Protein AF-A0A392MCH7-F1 (afdb_monomer)

Nearest PDB structures (foldseek):
  7sqc-assembly1_1H  TM=2.600E-01  e=3.960E+00  Chlamydomonas reinhardtii
  5jeq-assembly1_A-2  TM=2.397E-01  e=9.631E+00  Escherichia coli

InterPro domains:
  IPR009976 Exocyst complex component Sec10-like [PTHR12100] (1-163)
  IPR048627 Exocyst complex component Sec10-like, alpha-helical bundle [PF07393] (1-65)
  IPR048627 Exocyst complex component Sec10-like, alpha-helical bundle [PF07393] (83-153)

Organism: NCBI:txid97028

Radius of gyration: 29.8 Å; Cα contacts (8 Å, |Δi|>4): 63; chains: 1; bounding box: 68×23×97 Å

Sequence (180 aa):
YLRMLAVAYEKTQELARDLRTVGCGDLDVEGLTESLFSNHKDEYPEYEQASLRQLYKVKMEELRAESQISDSSGTIGRTKGATVASSQQQISVTVVTEFVRWNEEAITRCNLFSSQAATLATHVKAVFTCLLDQVSQYIADGLERARDGLTEAANLRERFVLGTSVSRRVAAAAASAVIT

Secondary structure (DSSP, 8-state):
-HHHHHHHHHHHHHHHHHHHHHT-TT--HHHHHHHHHHHHHHHHHHHHHHHHHHHHHHHHHHHHHHHHHHHH---S--------GGGGSS--HHHHHHHHHHHHHHHHHHHHH--SHHHHHHHHHHHHHHHHHHHHHHHHHHHHHHHHHHHHHHHHHHHHHHHHHHHHHHHHHHHHHT--

pLDDT: mean 84.96, std 16.7, range [39.84, 98.69]

Solvent-accessible surface area (backbone atoms only — not comparable to full-atom values): 10397 Å² total; per-residue (Å²): 107,71,71,57,52,50,53,52,51,54,52,51,52,50,50,39,55,54,45,59,74,75,60,66,78,86,65,60,49,64,60,53,51,50,63,72,42,42,71,61,60,71,52,39,65,62,53,50,52,52,48,54,55,46,54,50,53,52,50,58,49,49,56,53,53,56,50,54,57,66,69,70,74,71,82,85,81,96,70,96,68,91,75,71,84,61,81,73,62,60,80,53,70,68,60,56,49,51,55,49,52,54,44,54,55,50,44,54,48,40,60,73,75,36,88,47,70,70,61,31,52,54,50,46,48,54,50,51,50,52,48,53,53,52,53,52,50,54,51,51,56,24,50,50,49,50,51,54,53,51,51,51,53,49,54,50,48,52,51,52,53,51,53,52,53,52,53,50,50,53,53,52,53,54,58,55,66,72,78,111

Foldseek 3Di:
DLVVLLVVLVVQVVVLVVVVVVCPDPDPSVVVSCVVCVVVLVCVLVVLLVVLVVVLVVVVVVLVVVLVVVVPPDDDDDDDDPPLSPPSLAQDPVVLVVSVVSLVVQLVSLVSSDPDPVSSVVSNVSSVVSSVVSVVVSVVVSVVSVVVSVVVVVVVVVVVVVVVVVVVVVVVVVVVVVVD

Structure (mmCIF, N/CA/C/O backbone):
data_AF-A0A392MCH7-F1
#
_entry.id   AF-A0A392MCH7-F1
#
loop_
_atom_site.group_PDB
_atom_site.id
_atom_site.type_symbol
_atom_site.label_atom_id
_atom_site.label_alt_id
_atom_site.label_comp_id
_atom_site.label_asym_id
_atom_site.label_entity_id
_atom_site.label_seq_id
_atom_site.pdbx_PDB_ins_code
_atom_site.Cartn_x
_atom_site.Cartn_y
_atom_site.Cartn_z
_atom_site.occupancy
_atom_site.B_iso_or_equiv
_atom_site.auth_seq_id
_atom_site.auth_comp_id
_atom_site.auth_asym_id
_atom_site.auth_atom_id
_atom_site.pdbx_PDB_model_num
ATOM 1 N N . TYR A 1 1 ? 5.775 1.840 12.898 1.00 94.31 1 TYR A N 1
ATOM 2 C CA . TYR A 1 1 ? 4.656 2.510 13.587 1.00 94.31 1 TYR A CA 1
ATOM 3 C C . TYR A 1 1 ? 3.304 1.929 13.169 1.00 94.31 1 TYR A C 1
ATOM 5 O O . TYR A 1 1 ? 2.766 1.171 13.958 1.00 94.31 1 TYR A O 1
ATOM 13 N N . LEU A 1 2 ? 2.812 2.149 11.938 1.00 96.75 2 LEU A N 1
ATOM 14 C CA . LEU A 1 2 ? 1.470 1.718 11.478 1.00 96.75 2 LEU A CA 1
ATOM 15 C C . LEU A 1 2 ? 1.117 0.247 11.767 1.00 96.75 2 LEU A C 1
ATOM 17 O O . LEU A 1 2 ? 0.061 -0.043 12.318 1.00 96.75 2 LEU A O 1
ATOM 21 N N . ARG A 1 3 ? 2.029 -0.689 11.464 1.00 96.50 3 ARG A N 1
ATOM 22 C CA . ARG A 1 3 ? 1.849 -2.116 11.793 1.00 96.50 3 ARG A CA 1
ATOM 23 C C . ARG A 1 3 ? 1.693 -2.366 13.295 1.00 96.50 3 ARG A C 1
ATOM 25 O O . ARG A 1 3 ? 0.848 -3.154 13.691 1.00 96.50 3 ARG A O 1
ATOM 32 N N . MET A 1 4 ? 2.494 -1.692 14.123 1.00 96.94 4 MET A N 1
ATOM 33 C CA . MET A 1 4 ? 2.404 -1.829 15.582 1.00 96.94 4 MET A CA 1
ATOM 34 C C . MET A 1 4 ? 1.099 -1.243 16.111 1.00 96.94 4 MET A C 1
ATOM 36 O O . MET A 1 4 ? 0.488 -1.860 16.970 1.00 96.94 4 MET A O 1
ATOM 40 N N . LEU A 1 5 ? 0.658 -0.099 15.577 1.00 97.06 5 LEU A N 1
ATOM 41 C CA . LEU A 1 5 ? -0.624 0.504 15.938 1.00 97.06 5 LEU A CA 1
ATOM 42 C C . LEU A 1 5 ? -1.785 -0.454 15.637 1.00 97.06 5 LEU A C 1
ATOM 44 O O . LEU A 1 5 ? -2.627 -0.674 16.499 1.00 97.06 5 LEU A O 1
ATOM 48 N N . ALA A 1 6 ? -1.788 -1.066 14.448 1.00 97.19 6 ALA A N 1
ATOM 49 C CA . ALA A 1 6 ? -2.812 -2.033 14.054 1.00 97.19 6 ALA A CA 1
ATOM 50 C C . ALA A 1 6 ? -2.839 -3.249 14.987 1.00 97.19 6 ALA A C 1
ATOM 52 O O . ALA A 1 6 ? -3.889 -3.588 15.522 1.00 97.19 6 ALA A O 1
ATOM 53 N N . VAL A 1 7 ? -1.674 -3.849 15.253 1.00 97.88 7 VAL A N 1
ATOM 54 C CA . VAL A 1 7 ? -1.561 -4.997 16.166 1.00 97.88 7 VAL A CA 1
ATOM 55 C C . VAL A 1 7 ? -1.984 -4.626 17.588 1.00 97.88 7 VAL A C 1
ATOM 57 O O . VAL A 1 7 ? -2.709 -5.383 18.225 1.00 97.88 7 VAL A O 1
ATOM 60 N N . ALA A 1 8 ? -1.556 -3.469 18.096 1.00 97.94 8 ALA A N 1
ATOM 61 C CA . ALA A 1 8 ? -1.912 -3.018 19.438 1.00 97.94 8 ALA A CA 1
ATOM 62 C C . ALA A 1 8 ? -3.423 -2.793 19.574 1.00 97.94 8 ALA A C 1
ATOM 64 O O . ALA A 1 8 ? -4.017 -3.241 20.553 1.00 97.94 8 ALA A O 1
ATOM 65 N N . TYR A 1 9 ? -4.048 -2.150 18.586 1.00 97.50 9 TYR A N 1
ATOM 66 C CA . TYR A 1 9 ? -5.491 -1.923 18.577 1.00 97.50 9 TYR A CA 1
ATOM 67 C C . TYR A 1 9 ? -6.269 -3.237 18.505 1.00 97.50 9 TYR A C 1
ATOM 69 O O . TYR A 1 9 ? -7.120 -3.482 19.355 1.00 97.50 9 TYR A O 1
ATOM 77 N N . GLU A 1 10 ? -5.922 -4.124 17.568 1.00 96.69 10 GLU A N 1
ATOM 78 C CA . GLU A 1 10 ? -6.575 -5.428 17.411 1.00 96.69 10 GLU A CA 1
ATOM 79 C C . GLU A 1 10 ? -6.481 -6.268 18.692 1.00 96.69 10 GLU A C 1
ATOM 81 O O . GLU A 1 10 ? -7.486 -6.797 19.169 1.00 96.69 10 GLU A O 1
ATOM 86 N N . LYS A 1 11 ? -5.291 -6.338 19.304 1.00 97.88 11 LYS A N 1
ATOM 87 C CA . LYS A 1 11 ? -5.082 -7.087 20.550 1.00 97.88 11 LYS A CA 1
ATOM 88 C C . LYS A 1 11 ? -5.808 -6.468 21.739 1.00 97.88 11 LYS A C 1
ATOM 90 O O . LYS A 1 11 ? -6.309 -7.198 22.591 1.00 97.88 11 LYS A O 1
ATOM 95 N N . THR A 1 12 ? -5.910 -5.143 21.789 1.00 97.56 12 THR A N 1
ATOM 96 C CA . THR A 1 12 ? -6.673 -4.465 22.846 1.00 97.56 12 THR A CA 1
ATOM 97 C C . THR A 1 12 ? -8.173 -4.697 22.673 1.00 97.56 12 THR A C 1
ATOM 99 O O . THR A 1 12 ? -8.859 -4.970 23.652 1.00 97.56 12 THR A O 1
ATOM 102 N N . GLN A 1 13 ? -8.682 -4.684 21.437 1.00 95.19 13 GLN A N 1
ATOM 103 C CA . GLN A 1 13 ? -10.072 -5.046 21.150 1.00 95.19 13 GLN A CA 1
ATOM 104 C C . GLN A 1 13 ? -10.377 -6.513 21.473 1.00 95.19 13 GLN A C 1
ATOM 106 O O . GLN A 1 13 ? -11.471 -6.825 21.941 1.00 95.19 13 GLN A O 1
ATOM 111 N N . GLU A 1 14 ? -9.433 -7.423 21.225 1.00 95.44 14 GLU A N 1
ATOM 112 C CA . GLU A 1 14 ? -9.543 -8.829 21.623 1.00 95.44 14 GLU A CA 1
ATOM 113 C C . GLU A 1 14 ? -9.691 -8.964 23.137 1.00 95.44 14 GLU A C 1
ATOM 115 O O . GLU A 1 14 ? -10.681 -9.525 23.605 1.00 95.44 14 GLU A O 1
ATOM 120 N N . LEU A 1 15 ? -8.800 -8.325 23.894 1.00 94.69 15 LEU A N 1
ATOM 121 C CA . LEU A 1 15 ? -8.886 -8.297 25.350 1.00 94.69 15 LEU A CA 1
ATOM 122 C C . LEU A 1 15 ? -10.185 -7.641 25.847 1.00 94.69 15 LEU A C 1
ATOM 124 O O . LEU A 1 15 ? -10.795 -8.129 26.795 1.00 94.69 15 LEU A O 1
ATOM 128 N N . ALA A 1 16 ? -10.640 -6.560 25.211 1.00 93.69 16 AL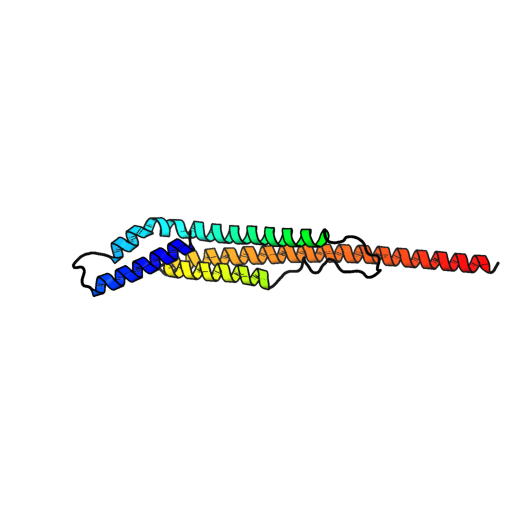A A N 1
ATOM 129 C CA . ALA A 1 16 ? -11.888 -5.894 25.574 1.00 93.69 16 ALA A CA 1
ATOM 130 C C . ALA A 1 16 ? -13.104 -6.821 25.423 1.00 93.69 16 ALA A C 1
ATOM 132 O O . ALA A 1 16 ? -13.989 -6.844 26.285 1.00 93.69 16 ALA A O 1
ATOM 133 N N . ARG A 1 17 ? -13.126 -7.629 24.353 1.00 91.69 17 ARG A N 1
ATOM 134 C CA . ARG A 1 17 ? -14.147 -8.663 24.143 1.00 91.69 17 ARG A CA 1
ATOM 135 C C . ARG A 1 17 ? -14.077 -9.746 25.216 1.00 91.69 17 ARG A C 1
ATOM 137 O O . ARG A 1 17 ? -15.123 -10.115 25.744 1.00 91.69 17 ARG A O 1
ATOM 144 N N . ASP A 1 18 ? -12.886 -10.197 25.591 1.00 92.38 18 ASP A N 1
ATOM 145 C CA . ASP A 1 18 ? -12.719 -11.210 26.638 1.00 92.38 18 ASP A CA 1
ATOM 146 C C . ASP A 1 18 ? -13.188 -10.692 28.005 1.00 92.38 18 ASP A C 1
ATOM 148 O O . ASP A 1 18 ? -13.960 -11.362 28.692 1.00 92.38 18 ASP A O 1
ATOM 152 N N . LEU A 1 19 ? -12.825 -9.461 28.374 1.00 91.25 19 LEU A N 1
ATOM 153 C CA . LEU A 1 19 ? -13.253 -8.831 29.631 1.00 91.25 19 LEU A CA 1
ATOM 154 C C . LEU A 1 19 ? -14.779 -8.687 29.725 1.00 91.25 19 LEU A C 1
ATOM 156 O O . LEU A 1 19 ? -15.361 -8.880 30.795 1.00 91.25 19 LEU A O 1
ATOM 160 N N . ARG A 1 20 ? -15.453 -8.437 28.597 1.00 86.56 20 ARG A N 1
ATOM 161 C CA . ARG A 1 20 ? -16.921 -8.442 28.536 1.00 86.56 20 ARG A CA 1
ATOM 162 C C . ARG A 1 20 ? -17.509 -9.794 28.932 1.00 86.56 20 ARG A C 1
ATOM 164 O O . ARG A 1 20 ? -18.522 -9.824 29.624 1.00 86.56 20 ARG A O 1
ATOM 171 N N . THR A 1 21 ? -16.886 -10.900 28.526 1.00 87.94 21 THR A N 1
ATOM 172 C CA . THR A 1 21 ? -17.372 -12.248 28.872 1.00 87.94 21 THR A CA 1
ATOM 173 C C . THR A 1 21 ? -17.208 -12.583 30.354 1.00 87.94 21 THR A C 1
ATOM 175 O O . THR A 1 21 ? -18.016 -13.327 30.902 1.00 87.94 21 THR A O 1
ATOM 178 N N . VAL A 1 22 ? -16.204 -12.000 31.016 1.00 88.56 22 VAL A N 1
ATOM 179 C CA . VAL A 1 22 ? -15.937 -12.188 32.453 1.00 88.56 22 VAL A CA 1
ATOM 180 C C . VAL A 1 22 ? -16.942 -11.423 33.326 1.00 88.56 22 VAL A C 1
ATOM 182 O O . VAL A 1 22 ? -17.136 -11.770 34.489 1.00 88.56 22 VAL A O 1
ATOM 185 N N . GLY A 1 23 ? -17.623 -10.417 32.769 1.00 81.12 23 GLY A N 1
ATOM 186 C CA . GLY A 1 23 ? -18.635 -9.639 33.481 1.00 81.12 23 GLY A CA 1
ATOM 187 C C . GLY A 1 23 ? -18.032 -8.546 34.362 1.00 81.12 23 GLY A C 1
ATOM 188 O O . GLY A 1 23 ? -18.364 -8.458 35.542 1.00 81.12 23 GLY A O 1
ATOM 189 N N . CYS A 1 24 ? -17.170 -7.694 33.792 1.00 79.12 24 CYS A N 1
ATOM 190 C CA . CYS A 1 24 ? -16.544 -6.533 34.450 1.00 79.12 24 CYS A CA 1
ATOM 191 C C . CYS A 1 24 ? -17.517 -5.401 34.872 1.00 79.12 24 CYS A C 1
ATOM 193 O O . CYS A 1 24 ? -17.133 -4.233 34.887 1.00 79.12 24 CYS A O 1
ATOM 195 N N . GLY A 1 25 ? -18.760 -5.722 35.235 1.00 83.56 25 GLY A N 1
ATOM 196 C CA . GLY A 1 25 ? -19.747 -4.757 35.716 1.00 83.56 25 GLY A CA 1
ATOM 197 C C . GLY A 1 25 ? -20.148 -3.723 34.662 1.00 83.56 25 GLY A C 1
ATOM 198 O O . GLY A 1 25 ? -20.518 -4.079 33.545 1.00 83.56 25 GLY A O 1
ATOM 199 N N . ASP A 1 26 ? -20.099 -2.449 35.049 1.00 84.44 26 ASP A N 1
ATOM 200 C CA . ASP A 1 26 ? -20.459 -1.257 34.271 1.00 84.44 26 ASP A CA 1
ATOM 201 C C . ASP A 1 26 ? -19.260 -0.594 33.567 1.00 84.44 26 ASP A C 1
ATOM 203 O O . ASP A 1 26 ? -19.391 0.493 33.001 1.00 84.44 26 ASP A O 1
ATOM 207 N N . LEU A 1 27 ? -18.088 -1.238 33.577 1.00 87.50 27 LEU A N 1
ATOM 208 C CA . LEU A 1 27 ? -16.901 -0.727 32.902 1.00 87.50 27 LEU A CA 1
ATOM 209 C C . LEU A 1 27 ? -17.103 -0.714 31.379 1.00 87.50 27 LEU A C 1
ATOM 211 O O . LEU A 1 27 ? -17.173 -1.766 30.739 1.00 87.50 27 LEU A O 1
ATOM 215 N N . ASP A 1 28 ? -17.118 0.478 30.783 1.00 90.25 28 ASP A N 1
ATOM 216 C CA . ASP A 1 28 ? -17.156 0.658 29.329 1.00 90.25 28 ASP A CA 1
ATOM 217 C C . ASP A 1 28 ? -15.776 0.406 28.696 1.00 90.25 28 ASP A C 1
ATOM 219 O O . ASP A 1 28 ? -15.035 1.318 28.324 1.00 90.25 28 ASP A O 1
ATOM 223 N N . VAL A 1 29 ? -15.398 -0.872 28.609 1.00 91.88 29 VAL A N 1
ATOM 224 C CA . VAL A 1 29 ? -14.098 -1.293 28.062 1.00 91.88 29 VAL A CA 1
ATOM 225 C C . VAL A 1 29 ? -13.953 -0.921 26.578 1.00 91.88 29 VAL A C 1
ATOM 227 O O . VAL A 1 29 ? -12.846 -0.622 26.125 1.00 91.88 29 VAL A O 1
ATOM 230 N N . GLU A 1 30 ? -15.053 -0.901 25.818 1.00 87.56 30 GLU A N 1
ATOM 231 C CA . GLU A 1 30 ? -15.042 -0.472 24.413 1.00 87.56 30 GLU A CA 1
ATOM 232 C C . GLU A 1 30 ? -14.773 1.028 24.303 1.00 87.56 30 GLU A C 1
ATOM 234 O O . GLU A 1 30 ? -13.865 1.419 23.571 1.00 87.56 30 GLU A O 1
ATOM 239 N N . GLY A 1 31 ? -15.477 1.860 25.076 1.00 92.06 31 GLY A N 1
ATOM 240 C CA . GLY A 1 31 ? -15.244 3.303 25.105 1.00 92.06 31 GLY A CA 1
ATOM 241 C C . GLY A 1 31 ? -13.828 3.669 25.550 1.00 92.06 31 GLY A C 1
ATOM 242 O O . GLY A 1 31 ? -13.190 4.524 24.936 1.00 92.06 31 GLY A O 1
ATOM 243 N N . LEU A 1 32 ? -13.284 2.977 26.558 1.00 94.56 32 LEU A N 1
ATOM 244 C CA . LEU A 1 32 ? -11.892 3.164 26.987 1.00 94.56 32 LEU A CA 1
ATOM 245 C C . LEU A 1 32 ? -10.888 2.762 25.901 1.00 94.56 32 LEU A C 1
ATOM 247 O O . LEU A 1 32 ? -9.891 3.456 25.703 1.00 94.56 32 LEU A O 1
ATOM 251 N N . THR A 1 33 ? -11.157 1.673 25.176 1.00 94.56 33 THR A N 1
ATOM 252 C CA . THR A 1 33 ? -10.320 1.249 24.046 1.00 94.56 33 THR A CA 1
ATOM 253 C C . THR A 1 33 ? -10.368 2.287 22.927 1.00 94.56 33 THR A C 1
ATOM 255 O O . THR A 1 33 ? -9.323 2.733 22.465 1.00 94.56 33 THR A O 1
ATOM 258 N N . GLU A 1 34 ? -11.553 2.745 22.522 1.00 94.00 34 GLU A N 1
ATOM 259 C CA . GLU A 1 34 ? -11.675 3.780 21.490 1.00 94.00 34 GLU A CA 1
ATOM 260 C C . GLU A 1 34 ? -11.008 5.095 21.911 1.00 94.00 34 GLU A C 1
ATOM 262 O O . GLU A 1 34 ? -10.298 5.702 21.111 1.00 94.00 34 GLU A O 1
ATOM 267 N N . SER A 1 35 ? -11.143 5.499 23.178 1.00 96.31 35 SER A N 1
ATOM 268 C CA . SER A 1 35 ? -10.486 6.698 23.708 1.00 96.31 35 SER A CA 1
ATOM 269 C C . SER A 1 35 ? -8.962 6.581 23.750 1.00 96.31 35 SER A C 1
ATOM 271 O O . SER A 1 35 ? -8.281 7.591 23.592 1.00 96.31 35 SER A O 1
ATOM 273 N N . LEU A 1 36 ? -8.410 5.387 23.984 1.00 96.94 36 LEU A N 1
ATOM 274 C CA . LEU A 1 36 ? -6.962 5.169 24.004 1.00 96.94 36 LEU A CA 1
ATOM 275 C C . LEU A 1 36 ? -6.341 5.368 22.615 1.00 96.94 36 LEU A C 1
ATOM 277 O O . LEU A 1 36 ? -5.218 5.858 22.498 1.00 96.94 36 LEU A O 1
ATOM 281 N N . PHE A 1 37 ? -7.069 4.986 21.564 1.00 96.62 37 PHE A N 1
ATOM 282 C CA . PHE A 1 37 ? -6.567 4.999 20.191 1.00 96.62 37 PHE A CA 1
ATOM 283 C C . PHE A 1 37 ? -7.094 6.162 19.340 1.00 96.62 37 PHE A C 1
ATOM 285 O O . PHE A 1 37 ? -6.639 6.296 18.206 1.00 96.62 37 PHE A O 1
ATOM 292 N N . SER A 1 38 ? -7.990 7.013 19.851 1.00 94.94 38 SER A N 1
ATOM 293 C CA . SER A 1 38 ? -8.646 8.079 19.074 1.00 94.94 38 SER A CA 1
ATOM 294 C C . SER A 1 38 ? -7.651 8.992 18.356 1.00 94.94 38 SER A C 1
ATOM 296 O O . SER A 1 38 ? -7.658 9.045 17.132 1.00 94.94 38 SER A O 1
ATOM 298 N N . ASN A 1 39 ? -6.711 9.599 19.085 1.00 94.62 39 ASN A N 1
ATOM 299 C CA . ASN A 1 39 ? -5.706 10.500 18.505 1.00 94.62 39 ASN A CA 1
ATOM 300 C C . ASN A 1 39 ? -4.876 9.801 17.417 1.00 94.62 39 ASN A C 1
ATOM 302 O O . ASN A 1 39 ? -4.572 10.372 16.374 1.00 94.62 39 ASN A O 1
ATOM 306 N N . HIS A 1 40 ? -4.529 8.532 17.643 1.00 95.25 40 HIS A N 1
ATOM 307 C CA . HIS A 1 40 ? -3.765 7.752 16.676 1.00 95.25 40 HIS A CA 1
ATOM 308 C C . HIS A 1 40 ? -4.582 7.404 15.430 1.00 95.25 40 HIS A C 1
ATOM 310 O O . HIS A 1 40 ? -3.993 7.291 14.360 1.00 95.25 40 HIS A O 1
ATOM 316 N N . LYS A 1 41 ? -5.903 7.225 15.563 1.00 93.88 41 LYS A N 1
ATOM 317 C CA . LYS A 1 41 ? -6.841 6.994 14.455 1.00 93.88 41 LYS A CA 1
ATOM 318 C C . LYS A 1 41 ? -7.141 8.282 13.682 1.00 93.88 41 LYS A C 1
ATOM 320 O O . LYS A 1 41 ? -7.382 8.216 12.484 1.00 93.88 41 LYS A O 1
ATOM 325 N N . ASP A 1 42 ? -7.082 9.437 14.325 1.00 92.38 42 ASP A N 1
ATOM 326 C CA . ASP A 1 42 ? -7.293 10.707 13.632 1.00 92.38 42 ASP A CA 1
ATOM 327 C C . ASP A 1 42 ? -6.104 11.054 12.721 1.00 92.38 42 ASP A C 1
ATOM 329 O O . ASP A 1 42 ? -6.312 11.503 11.602 1.00 92.38 42 ASP A O 1
ATOM 333 N N . GLU A 1 43 ? -4.869 10.773 13.154 1.00 92.75 43 GLU A N 1
ATOM 334 C CA . GLU A 1 43 ? -3.647 11.050 12.373 1.00 92.75 43 GLU A CA 1
ATOM 335 C C . GLU A 1 43 ? -3.202 9.894 11.452 1.00 92.75 43 GLU A C 1
ATOM 337 O O . GLU A 1 43 ? -2.264 10.025 10.656 1.00 92.75 43 GLU A O 1
ATOM 342 N N . TYR A 1 44 ? -3.795 8.701 11.593 1.00 94.44 44 TYR A N 1
ATOM 343 C CA . TYR A 1 44 ? -3.361 7.521 10.836 1.00 94.44 44 TYR A CA 1
ATOM 344 C C . TYR A 1 44 ? -3.398 7.714 9.307 1.00 94.44 44 TYR A C 1
ATOM 346 O O . TYR A 1 44 ? -2.462 7.234 8.652 1.00 94.44 44 TYR A O 1
ATOM 354 N N . PRO A 1 45 ? -4.428 8.352 8.707 1.00 93.88 45 PRO A N 1
ATOM 355 C CA . PRO A 1 45 ? -4.559 8.422 7.253 1.00 93.88 45 PRO A CA 1
ATOM 356 C C . PRO A 1 45 ? -3.394 9.159 6.587 1.00 93.88 45 PRO A C 1
ATOM 358 O O . PRO A 1 45 ? -2.937 8.762 5.509 1.00 93.88 45 PRO A O 1
ATOM 361 N N . GLU A 1 46 ? -2.878 10.203 7.231 1.00 95.12 46 GLU A N 1
ATOM 362 C CA . GLU A 1 46 ? -1.727 10.977 6.777 1.00 95.12 46 GLU A CA 1
ATOM 363 C C . GLU A 1 46 ? -0.453 10.133 6.839 1.00 95.12 46 GLU A C 1
ATOM 365 O O . GLU A 1 46 ? 0.311 10.080 5.868 1.00 95.12 46 GLU A O 1
ATOM 370 N N . TYR A 1 47 ? -0.239 9.419 7.949 1.00 96.81 47 TYR A N 1
ATOM 371 C CA . TYR A 1 47 ? 0.918 8.538 8.102 1.00 96.81 47 TYR A CA 1
ATOM 372 C C . TYR A 1 47 ? 0.901 7.374 7.109 1.00 96.81 47 TYR A C 1
ATOM 374 O O . TYR A 1 47 ? 1.955 6.996 6.595 1.00 96.81 47 TYR A O 1
ATOM 382 N N . GLU A 1 48 ? -0.271 6.811 6.815 1.00 97.00 48 GLU A N 1
ATOM 383 C CA . GLU A 1 48 ? -0.426 5.732 5.836 1.00 97.00 48 GLU A CA 1
ATOM 384 C C . GLU A 1 48 ? -0.022 6.204 4.432 1.00 97.00 48 GLU A C 1
ATOM 386 O O . GLU A 1 48 ? 0.833 5.592 3.785 1.00 97.00 48 GLU A O 1
ATOM 391 N N . GLN A 1 49 ? -0.544 7.352 3.990 1.00 96.94 49 GLN A N 1
ATOM 392 C CA . GLN A 1 49 ? -0.176 7.939 2.698 1.00 96.94 49 GLN A CA 1
ATOM 393 C C . GLN A 1 49 ? 1.314 8.296 2.626 1.00 96.94 49 GLN A C 1
ATOM 395 O O . GLN A 1 49 ? 1.976 8.007 1.625 1.00 96.94 49 GLN A O 1
ATOM 400 N N . ALA A 1 50 ? 1.864 8.902 3.682 1.00 97.62 50 ALA A N 1
ATOM 401 C CA . ALA A 1 50 ? 3.283 9.236 3.750 1.00 97.62 50 ALA A CA 1
ATOM 402 C C . ALA A 1 50 ? 4.163 7.977 3.678 1.00 97.62 50 ALA A C 1
ATOM 404 O O . ALA A 1 50 ? 5.158 7.957 2.950 1.00 97.62 50 ALA A O 1
ATOM 405 N N . SER A 1 51 ? 3.768 6.903 4.368 1.00 98.19 51 SER A N 1
ATOM 406 C CA . SER A 1 51 ? 4.469 5.619 4.343 1.00 98.19 51 SER A CA 1
ATOM 407 C C . SER A 1 51 ? 4.487 5.009 2.941 1.00 98.19 51 SER A C 1
ATOM 409 O O . SER A 1 51 ? 5.541 4.566 2.490 1.00 98.19 51 SER A O 1
ATOM 411 N N . LEU A 1 52 ? 3.359 5.012 2.222 1.00 98.56 52 LEU A N 1
ATOM 412 C CA . LEU A 1 52 ? 3.296 4.493 0.849 1.00 98.56 52 LEU A CA 1
ATOM 413 C C . LEU A 1 52 ? 4.205 5.282 -0.099 1.00 98.56 52 LEU A C 1
ATOM 415 O O . LEU A 1 52 ? 4.951 4.684 -0.877 1.00 98.56 52 LEU A O 1
ATOM 419 N N . ARG A 1 53 ? 4.194 6.618 -0.013 1.00 98.19 53 ARG A N 1
ATOM 420 C CA . ARG A 1 53 ? 5.085 7.481 -0.811 1.00 98.19 53 ARG A CA 1
ATOM 421 C C . ARG A 1 53 ? 6.557 7.214 -0.500 1.00 98.19 53 ARG A C 1
ATOM 423 O O . ARG A 1 53 ? 7.377 7.159 -1.415 1.00 98.19 53 ARG A O 1
ATOM 430 N N . GLN A 1 54 ? 6.887 7.012 0.773 1.00 98.25 54 GLN A N 1
ATOM 431 C CA . GLN A 1 54 ? 8.252 6.715 1.193 1.00 98.25 54 GLN A CA 1
ATOM 432 C C . GLN A 1 54 ? 8.719 5.339 0.705 1.00 98.25 54 GLN A C 1
ATOM 434 O O . GLN A 1 54 ? 9.839 5.231 0.212 1.00 98.25 54 GLN A O 1
ATOM 439 N N . LEU A 1 55 ? 7.875 4.304 0.793 1.00 98.38 55 LEU A N 1
ATOM 440 C CA . LEU A 1 55 ? 8.192 2.966 0.280 1.00 98.38 55 LEU A CA 1
ATOM 441 C C . LEU A 1 55 ? 8.489 3.002 -1.222 1.00 98.38 55 LEU A C 1
ATOM 443 O O . LEU A 1 55 ? 9.491 2.440 -1.661 1.00 98.38 55 LEU A O 1
ATOM 447 N N . TYR A 1 56 ? 7.677 3.733 -1.990 1.00 98.44 56 TYR A N 1
ATOM 448 C CA . TYR A 1 56 ? 7.933 3.949 -3.412 1.00 98.44 56 TYR A CA 1
ATOM 449 C C . TYR A 1 56 ? 9.286 4.623 -3.653 1.00 98.44 56 TYR A C 1
ATOM 451 O O . TYR A 1 56 ? 10.099 4.114 -4.421 1.00 98.44 56 TYR A O 1
ATOM 459 N N . LYS A 1 57 ? 9.568 5.734 -2.960 1.00 97.88 57 LYS A N 1
ATOM 460 C CA . LYS A 1 57 ? 10.838 6.456 -3.109 1.00 97.88 57 LYS A CA 1
ATOM 461 C C . LYS A 1 57 ? 12.044 5.553 -2.838 1.00 97.88 57 LYS A C 1
ATOM 463 O O . LYS A 1 57 ? 12.958 5.510 -3.660 1.00 97.88 57 LYS A O 1
ATOM 468 N N . VAL A 1 58 ? 12.017 4.819 -1.724 1.00 97.94 58 VAL A N 1
ATOM 469 C CA . VAL A 1 58 ? 13.091 3.893 -1.338 1.00 97.94 58 VAL A CA 1
ATOM 470 C C . VAL A 1 58 ? 13.265 2.803 -2.390 1.00 97.94 58 VAL A C 1
ATOM 472 O O . VAL A 1 58 ? 14.386 2.550 -2.819 1.00 97.94 58 VAL A O 1
ATOM 475 N N . LYS A 1 59 ? 12.171 2.211 -2.882 1.00 96.62 59 LYS A N 1
ATOM 476 C CA . LYS A 1 59 ? 12.259 1.170 -3.911 1.00 96.62 59 LYS A CA 1
ATOM 477 C C . LYS A 1 59 ? 12.831 1.691 -5.225 1.00 96.62 59 LYS A C 1
ATOM 479 O O . LYS A 1 59 ? 13.632 1.016 -5.862 1.00 96.62 59 LYS A O 1
ATOM 484 N N . MET A 1 60 ? 12.469 2.906 -5.628 1.00 94.69 60 MET A N 1
ATOM 485 C CA . MET A 1 60 ? 13.040 3.522 -6.826 1.00 94.69 60 MET A CA 1
ATOM 486 C C . MET A 1 60 ? 14.528 3.859 -6.659 1.00 94.69 60 MET A C 1
ATOM 488 O O . MET A 1 60 ? 15.272 3.835 -7.637 1.00 94.69 60 MET A O 1
ATOM 492 N N . GLU A 1 61 ? 14.977 4.175 -5.443 1.00 9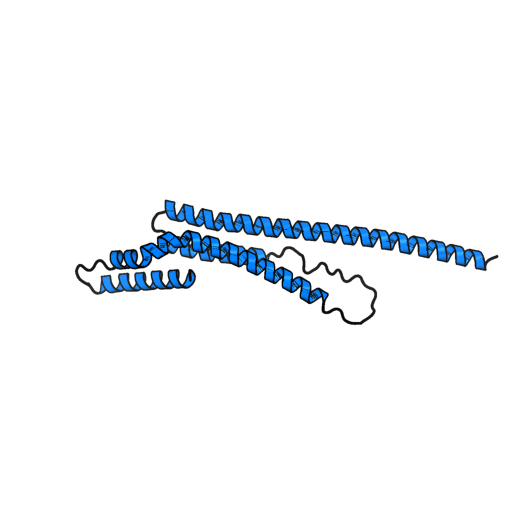4.19 61 GLU A N 1
ATOM 493 C CA . GLU A 1 61 ? 16.399 4.338 -5.115 1.00 94.19 61 GLU A CA 1
ATOM 494 C C . GLU A 1 61 ? 17.157 3.005 -5.146 1.00 94.19 61 GLU A C 1
ATOM 496 O O . GLU A 1 61 ? 18.230 2.948 -5.744 1.00 94.19 61 GLU A O 1
ATOM 501 N N . GLU A 1 62 ? 16.576 1.935 -4.602 1.00 93.00 62 GLU A N 1
ATOM 502 C CA . GLU A 1 62 ? 17.109 0.565 -4.650 1.00 93.00 62 GLU A CA 1
ATOM 503 C C . GLU A 1 62 ? 17.332 0.101 -6.096 1.00 93.00 62 GLU A C 1
ATOM 505 O O . GLU A 1 62 ? 18.453 -0.239 -6.466 1.00 93.00 62 GLU A O 1
ATOM 510 N N . LEU A 1 63 ? 16.310 0.218 -6.952 1.00 90.62 63 LEU A N 1
ATOM 511 C CA . LEU A 1 63 ? 16.405 -0.161 -8.369 1.00 90.62 63 LEU A CA 1
ATOM 512 C C . LEU A 1 63 ? 17.474 0.645 -9.124 1.00 90.62 63 LEU A C 1
ATOM 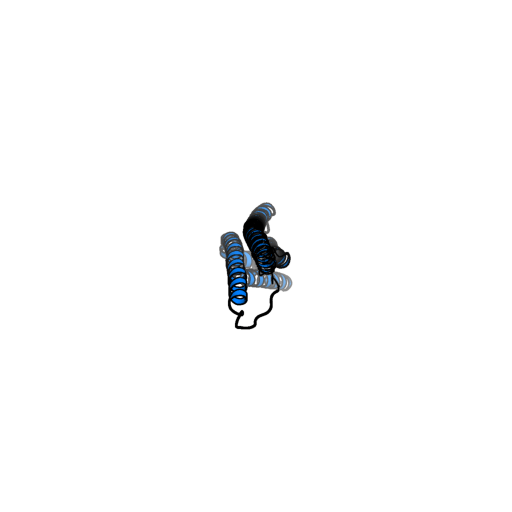514 O O . LEU A 1 63 ? 18.153 0.127 -10.012 1.00 90.62 63 LEU A O 1
ATOM 518 N N . ARG A 1 64 ? 17.646 1.929 -8.777 1.00 87.81 64 A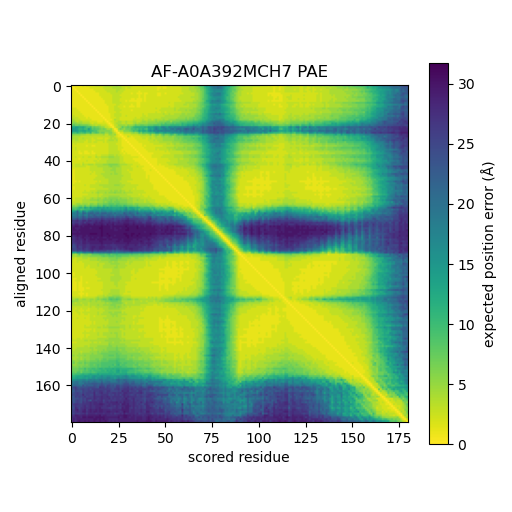RG A N 1
ATOM 519 C CA . ARG A 1 64 ? 18.705 2.765 -9.359 1.00 87.81 64 ARG A CA 1
ATOM 520 C C . ARG A 1 64 ? 20.093 2.326 -8.896 1.00 87.81 64 ARG A C 1
ATOM 522 O O . ARG A 1 64 ? 21.012 2.322 -9.710 1.00 87.81 64 ARG A O 1
ATOM 529 N N . ALA A 1 65 ? 20.253 1.959 -7.626 1.00 87.56 65 ALA A N 1
ATOM 530 C CA . ALA A 1 65 ? 21.525 1.480 -7.093 1.00 87.56 65 ALA A CA 1
ATOM 531 C C . ALA A 1 65 ? 21.928 0.125 -7.700 1.00 87.56 65 ALA A C 1
ATOM 533 O O . ALA A 1 65 ? 23.085 -0.051 -8.083 1.00 87.56 65 ALA A O 1
ATOM 534 N N . GLU A 1 66 ? 20.976 -0.797 -7.862 1.00 83.00 66 GLU A N 1
ATOM 535 C CA . GLU A 1 66 ? 21.196 -2.101 -8.504 1.00 83.00 66 GLU A CA 1
ATOM 536 C C . GLU A 1 66 ? 21.708 -1.961 -9.944 1.00 83.00 66 GLU A C 1
ATOM 538 O O . GLU A 1 66 ? 22.657 -2.644 -10.331 1.00 83.00 66 GLU A O 1
ATOM 543 N N . SER A 1 67 ? 21.150 -1.016 -10.710 1.00 73.38 67 SER A N 1
ATOM 544 C CA . SER A 1 67 ? 21.597 -0.735 -12.080 1.00 73.38 67 SER A CA 1
ATOM 545 C C . SER A 1 67 ? 23.052 -0.253 -12.148 1.00 73.38 67 SER A C 1
ATOM 547 O O . SER A 1 67 ? 23.752 -0.593 -13.093 1.00 73.38 67 SER A O 1
ATOM 549 N N . GLN A 1 68 ? 23.529 0.524 -11.169 1.00 67.50 68 GLN A N 1
ATOM 550 C CA . GLN A 1 68 ? 24.892 1.085 -11.187 1.00 67.50 68 GLN A CA 1
ATOM 551 C C . GLN A 1 68 ? 25.968 0.051 -10.826 1.00 67.50 68 GLN A C 1
ATOM 553 O O . GLN A 1 68 ? 27.090 0.104 -11.328 1.00 67.50 68 GLN A O 1
ATOM 558 N N . ILE A 1 69 ? 25.639 -0.908 -9.958 1.00 63.53 69 ILE A N 1
ATOM 559 C CA . ILE A 1 69 ? 26.577 -1.957 -9.531 1.00 63.53 69 ILE A CA 1
ATOM 560 C C . ILE A 1 69 ? 26.903 -2.897 -10.695 1.00 63.53 69 ILE A C 1
ATOM 562 O O . ILE A 1 69 ? 28.041 -3.350 -10.835 1.00 63.53 69 ILE A O 1
ATOM 566 N N . SER A 1 70 ? 25.926 -3.168 -11.559 1.00 56.81 70 SER A N 1
ATOM 567 C CA . SER A 1 70 ? 26.148 -4.059 -12.692 1.00 56.81 70 SER A CA 1
ATOM 568 C C . SER A 1 70 ? 27.020 -3.454 -13.791 1.00 56.81 70 SER A C 1
ATOM 570 O O . SER A 1 70 ? 27.687 -4.210 -14.497 1.00 56.81 70 SER A O 1
ATOM 572 N N . ASP A 1 71 ? 27.072 -2.125 -13.906 1.00 54.25 71 ASP A N 1
ATOM 573 C CA . ASP A 1 71 ? 27.933 -1.426 -14.868 1.00 54.25 71 ASP A CA 1
ATOM 574 C C . ASP A 1 71 ? 29.406 -1.373 -14.409 1.00 54.25 71 ASP A C 1
ATOM 576 O O . ASP A 1 71 ? 30.318 -1.272 -15.231 1.00 54.25 71 ASP A O 1
ATOM 580 N N . SER A 1 72 ? 29.676 -1.489 -13.100 1.00 53.22 72 SER A N 1
ATOM 581 C CA . SER A 1 72 ? 31.031 -1.388 -12.530 1.00 53.22 72 SER A CA 1
ATOM 582 C C . SER A 1 72 ? 31.802 -2.719 -12.478 1.00 53.22 72 SER A C 1
ATOM 584 O O . SER A 1 72 ? 33.021 -2.705 -12.288 1.00 53.22 72 SER A O 1
ATOM 586 N N . SER A 1 73 ? 31.138 -3.868 -12.650 1.00 47.78 73 SER A N 1
ATOM 587 C CA . SER A 1 73 ? 31.753 -5.209 -12.604 1.00 47.78 73 SER A CA 1
ATOM 588 C C . SER A 1 73 ? 32.164 -5.711 -13.999 1.00 47.78 73 SER A C 1
ATOM 590 O O . SER A 1 73 ? 31.904 -6.844 -14.392 1.00 47.78 73 SER A O 1
ATOM 592 N N . GLY A 1 74 ? 32.780 -4.834 -14.792 1.00 46.50 74 GLY A N 1
ATOM 593 C CA . GLY A 1 74 ? 33.236 -5.116 -16.155 1.00 46.50 74 GLY A CA 1
ATOM 594 C C . GLY A 1 74 ? 34.751 -4.993 -16.308 1.00 46.50 74 GLY A C 1
ATOM 595 O O . GLY A 1 74 ? 35.218 -4.215 -17.136 1.00 46.50 74 GLY A O 1
ATOM 596 N N . THR A 1 75 ? 35.551 -5.713 -15.516 1.00 47.38 75 THR A N 1
ATOM 597 C CA . THR A 1 75 ? 37.012 -5.744 -15.689 1.00 47.38 75 THR A CA 1
ATOM 598 C C . THR A 1 75 ? 37.475 -6.913 -16.568 1.00 47.38 75 THR A C 1
ATOM 600 O O . THR A 1 75 ? 37.429 -8.074 -16.185 1.00 47.38 75 THR A O 1
ATOM 603 N N . ILE A 1 76 ? 38.027 -6.535 -17.730 1.00 49.91 76 ILE A N 1
ATOM 604 C CA . ILE A 1 76 ? 39.123 -7.189 -18.473 1.00 49.91 76 ILE A CA 1
ATOM 605 C C . ILE A 1 76 ? 38.805 -8.571 -19.081 1.00 49.91 76 ILE A C 1
ATOM 607 O O . ILE A 1 76 ? 39.048 -9.616 -18.490 1.00 49.91 76 ILE A O 1
ATOM 611 N N . GLY A 1 77 ? 38.402 -8.578 -20.359 1.00 43.91 77 GLY A N 1
ATOM 612 C CA . GLY A 1 77 ? 38.380 -9.804 -21.164 1.00 43.91 77 GLY A CA 1
ATOM 613 C C . GLY A 1 77 ? 37.725 -9.645 -22.536 1.00 43.91 77 GLY A C 1
ATOM 614 O O . GLY A 1 77 ? 36.517 -9.737 -22.685 1.00 43.91 77 GLY A O 1
ATOM 615 N N . ARG A 1 78 ? 38.543 -9.409 -23.560 1.00 56.69 78 ARG A N 1
ATOM 616 C CA . ARG A 1 78 ? 38.200 -9.320 -24.989 1.00 56.69 78 ARG A CA 1
ATOM 617 C C . ARG A 1 78 ? 37.347 -10.504 -25.494 1.00 56.69 78 ARG A C 1
ATOM 619 O O . ARG A 1 78 ? 37.915 -11.550 -25.775 1.00 56.69 78 ARG A O 1
ATOM 626 N N . THR A 1 79 ? 36.065 -10.279 -25.807 1.00 42.44 79 THR A N 1
ATOM 627 C CA . THR A 1 79 ? 35.335 -10.987 -26.886 1.00 42.44 79 THR A CA 1
ATOM 628 C C . THR A 1 79 ? 34.239 -10.114 -27.504 1.00 42.44 79 THR A C 1
ATOM 630 O O . THR A 1 79 ? 33.381 -9.573 -26.818 1.00 42.44 79 THR A O 1
ATOM 633 N N . LYS A 1 80 ? 34.284 -10.002 -28.838 1.00 52.75 80 LYS A N 1
ATOM 634 C CA . LYS A 1 80 ? 33.247 -9.447 -29.719 1.00 52.75 80 LYS A CA 1
ATOM 635 C C . LYS A 1 80 ? 31.912 -10.170 -29.501 1.00 52.75 80 LYS A C 1
ATOM 637 O O . LYS A 1 80 ? 31.796 -11.342 -29.835 1.00 52.75 80 LYS A O 1
ATOM 642 N N . GLY A 1 81 ? 30.909 -9.433 -29.051 1.00 39.97 81 GLY A N 1
ATOM 643 C CA . GLY A 1 81 ? 29.507 -9.832 -29.031 1.00 39.97 81 GLY A CA 1
ATOM 644 C C . GLY A 1 81 ? 28.754 -8.797 -28.217 1.00 39.97 81 GLY A C 1
ATOM 645 O O . GLY A 1 81 ? 29.093 -8.593 -27.061 1.00 39.97 81 GLY A O 1
ATOM 646 N N . ALA A 1 82 ? 27.824 -8.075 -28.839 1.00 43.59 82 ALA A N 1
ATOM 647 C CA . ALA A 1 82 ? 27.047 -7.020 -28.204 1.00 43.59 82 ALA A CA 1
ATOM 648 C C . ALA A 1 82 ? 26.219 -7.594 -27.044 1.00 43.59 82 ALA A C 1
ATOM 650 O O . ALA A 1 82 ? 25.083 -8.021 -27.232 1.00 43.59 82 ALA A O 1
ATOM 651 N N . THR A 1 83 ? 26.791 -7.636 -25.844 1.00 39.84 83 THR A N 1
ATOM 652 C CA . THR A 1 83 ? 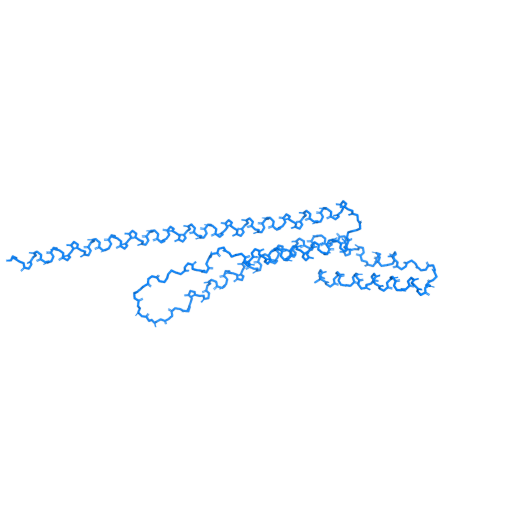26.032 -7.843 -24.618 1.00 39.84 83 THR A CA 1
ATOM 653 C C . THR A 1 83 ? 25.288 -6.554 -24.354 1.00 39.84 83 THR A C 1
ATOM 655 O O . THR A 1 83 ? 25.819 -5.583 -23.825 1.00 39.84 83 THR A O 1
ATOM 658 N N . VAL A 1 84 ? 24.059 -6.552 -24.852 1.00 48.59 84 VAL A N 1
ATOM 659 C CA . VAL A 1 84 ? 22.992 -5.613 -24.553 1.00 48.59 84 VAL A CA 1
ATOM 660 C C . VAL A 1 84 ? 22.964 -5.389 -23.036 1.00 48.59 84 VAL A C 1
ATOM 662 O O . VAL A 1 84 ? 22.408 -6.197 -22.301 1.00 48.59 84 VAL A O 1
ATOM 665 N N . ALA A 1 85 ? 23.537 -4.279 -22.569 1.00 46.03 85 ALA A N 1
ATOM 666 C CA . ALA A 1 85 ? 23.467 -3.819 -21.177 1.00 46.03 85 ALA A CA 1
ATOM 667 C C . ALA A 1 85 ? 22.033 -3.404 -20.752 1.00 46.03 85 ALA A C 1
ATOM 669 O O . ALA A 1 85 ? 21.820 -2.800 -19.711 1.00 46.03 85 ALA A O 1
ATOM 670 N N . SER A 1 86 ? 21.017 -3.722 -21.564 1.00 51.00 86 SER A N 1
ATOM 671 C CA . SER A 1 86 ? 19.640 -3.233 -21.429 1.00 51.00 86 SER A CA 1
ATOM 672 C C . SER A 1 86 ? 18.771 -4.062 -20.476 1.00 51.00 86 SER A C 1
ATOM 674 O O . SER A 1 86 ? 17.674 -3.633 -20.126 1.00 51.00 86 SER A O 1
ATOM 676 N N . SER A 1 87 ? 19.210 -5.246 -20.035 1.00 48.91 87 SER A N 1
ATOM 677 C CA . SER A 1 87 ? 18.340 -6.156 -19.273 1.00 48.91 87 SER A CA 1
ATOM 678 C C . SER A 1 87 ? 17.952 -5.652 -17.877 1.00 48.91 87 SER A C 1
ATOM 680 O O . SER A 1 87 ? 16.962 -6.129 -17.336 1.00 48.91 87 SER A O 1
ATOM 682 N N . GLN A 1 88 ? 18.667 -4.681 -17.299 1.00 52.94 88 GLN A N 1
ATOM 683 C CA . GLN A 1 88 ? 18.404 -4.202 -15.931 1.00 52.94 88 GLN A CA 1
ATOM 684 C C . GLN A 1 88 ? 17.549 -2.932 -15.826 1.00 52.94 88 GLN A C 1
ATOM 686 O O . GLN A 1 88 ? 17.150 -2.563 -14.727 1.00 52.94 88 GLN A O 1
ATOM 691 N N . GLN A 1 89 ? 17.204 -2.281 -16.940 1.00 62.38 89 GLN A N 1
ATOM 692 C CA . GLN A 1 89 ? 16.371 -1.065 -16.933 1.00 62.38 89 GLN A CA 1
ATOM 693 C C . GLN A 1 89 ? 14.905 -1.316 -17.316 1.00 62.38 89 GLN A C 1
ATOM 695 O O . GLN A 1 89 ? 14.134 -0.370 -17.494 1.00 62.38 89 GLN A O 1
ATOM 700 N N . GLN A 1 90 ? 14.510 -2.582 -17.454 1.00 77.06 90 GLN A N 1
ATOM 701 C CA . GLN A 1 90 ? 13.180 -2.962 -17.919 1.00 77.06 90 GLN A CA 1
ATOM 702 C C . GLN A 1 90 ? 12.127 -2.824 -16.815 1.00 77.06 90 GLN A C 1
ATOM 704 O O . GLN A 1 90 ? 12.388 -3.046 -15.632 1.00 77.06 90 GLN A O 1
ATOM 709 N N . ILE A 1 91 ? 10.911 -2.464 -17.224 1.00 90.44 91 ILE A N 1
ATOM 710 C CA . ILE A 1 91 ? 9.732 -2.464 -16.355 1.00 90.44 91 ILE A CA 1
ATOM 711 C C . ILE A 1 91 ? 9.519 -3.890 -15.841 1.00 90.44 91 ILE A C 1
ATOM 713 O O . ILE A 1 91 ? 9.451 -4.835 -16.626 1.00 90.44 91 ILE A O 1
ATOM 717 N N . SER A 1 92 ? 9.398 -4.039 -14.524 1.00 92.62 92 SER A N 1
ATOM 718 C CA . SER A 1 92 ? 9.268 -5.332 -13.859 1.00 92.62 92 SER A CA 1
ATOM 719 C C . SER A 1 92 ? 7.898 -5.489 -13.212 1.00 92.62 92 SER A C 1
ATOM 721 O O . SER A 1 92 ? 7.461 -4.657 -12.414 1.00 92.62 92 SER A O 1
ATOM 723 N N . VAL A 1 93 ? 7.237 -6.610 -13.513 1.00 94.50 93 VAL A N 1
ATOM 724 C CA . VAL A 1 93 ? 5.969 -7.001 -12.876 1.00 94.50 93 VAL A CA 1
ATOM 725 C C . VAL A 1 93 ? 6.156 -7.219 -11.374 1.00 94.50 93 VAL A C 1
ATOM 727 O O . VAL A 1 93 ? 5.260 -6.906 -10.591 1.00 94.50 93 VAL A O 1
ATOM 730 N N . THR A 1 94 ? 7.329 -7.694 -10.949 1.00 95.25 94 THR A N 1
ATOM 731 C CA . THR A 1 94 ? 7.642 -7.907 -9.532 1.00 95.25 94 THR A CA 1
ATOM 732 C C . THR A 1 94 ? 7.562 -6.602 -8.744 1.00 95.25 94 THR A C 1
ATOM 734 O O . THR A 1 94 ? 6.961 -6.577 -7.677 1.00 95.25 94 THR A O 1
ATOM 737 N N . VAL A 1 95 ? 8.074 -5.498 -9.299 1.00 96.56 95 VAL A N 1
ATOM 738 C CA . VAL A 1 95 ? 8.044 -4.178 -8.644 1.00 96.56 95 VAL A CA 1
ATOM 739 C C . VAL A 1 95 ? 6.606 -3.681 -8.477 1.00 96.56 95 VAL A C 1
ATOM 741 O O . VAL A 1 95 ? 6.210 -3.278 -7.387 1.00 96.56 95 VAL A O 1
ATOM 744 N N . VAL A 1 96 ? 5.784 -3.787 -9.527 1.00 97.69 96 VAL A N 1
ATOM 745 C CA . VAL A 1 96 ? 4.356 -3.422 -9.455 1.00 97.69 96 VAL A CA 1
ATOM 746 C C . VAL A 1 96 ? 3.612 -4.296 -8.439 1.00 97.69 96 VAL A C 1
ATOM 748 O O . VAL A 1 96 ? 2.767 -3.799 -7.696 1.00 97.69 96 VAL A O 1
ATOM 751 N N . THR A 1 97 ? 3.958 -5.582 -8.357 1.00 98.12 97 THR A N 1
ATOM 752 C CA . THR A 1 97 ? 3.380 -6.511 -7.374 1.00 98.12 97 THR A CA 1
ATOM 753 C C . THR A 1 97 ? 3.692 -6.075 -5.940 1.00 98.12 97 THR A C 1
ATOM 755 O O . THR A 1 97 ? 2.823 -6.157 -5.074 1.00 98.12 97 THR A O 1
ATOM 758 N N . GLU A 1 98 ? 4.891 -5.550 -5.671 1.00 98.19 98 GLU A N 1
ATOM 759 C CA . GLU A 1 98 ? 5.222 -4.996 -4.352 1.00 98.19 98 GLU A CA 1
ATOM 760 C C . GLU A 1 98 ? 4.376 -3.765 -4.010 1.00 98.19 98 GLU A C 1
ATOM 762 O O . GLU A 1 98 ? 3.893 -3.662 -2.881 1.00 98.19 98 GLU A O 1
ATOM 767 N N . PHE A 1 99 ? 4.131 -2.874 -4.979 1.00 98.50 99 PHE A N 1
ATOM 768 C CA . PHE A 1 99 ? 3.277 -1.697 -4.772 1.00 98.50 99 PHE A CA 1
ATOM 769 C C . PHE A 1 99 ? 1.853 -2.108 -4.396 1.00 98.50 99 PHE A C 1
ATOM 771 O O . PHE A 1 99 ? 1.280 -1.575 -3.440 1.00 98.50 99 PHE A O 1
ATOM 778 N N . VAL A 1 100 ? 1.297 -3.093 -5.108 1.00 98.56 100 VAL A N 1
ATOM 779 C CA . VAL A 1 100 ? -0.025 -3.660 -4.807 1.00 98.56 100 VAL A CA 1
ATOM 780 C C . VAL A 1 100 ? -0.032 -4.274 -3.410 1.00 98.56 100 VAL A C 1
ATOM 782 O O . VAL A 1 100 ? -0.908 -3.946 -2.614 1.00 98.56 100 VAL A O 1
ATOM 785 N N . ARG A 1 101 ? 0.988 -5.064 -3.057 1.00 98.69 101 ARG A N 1
ATOM 786 C CA . ARG A 1 101 ? 1.091 -5.689 -1.732 1.00 98.69 101 ARG A CA 1
ATOM 787 C C . ARG A 1 101 ? 1.110 -4.657 -0.598 1.00 98.69 101 ARG A C 1
ATOM 789 O O . ARG A 1 101 ? 0.490 -4.873 0.441 1.00 98.69 101 ARG A O 1
ATOM 796 N N . TRP A 1 102 ? 1.811 -3.531 -0.760 1.00 98.62 102 TRP A N 1
ATOM 797 C CA . TRP A 1 102 ? 1.787 -2.453 0.240 1.00 98.62 102 TRP A CA 1
ATOM 798 C C . TRP A 1 102 ? 0.394 -1.836 0.387 1.00 98.62 102 TRP A C 1
ATOM 800 O O . TRP A 1 102 ? -0.027 -1.533 1.504 1.00 98.62 102 TRP A O 1
ATOM 810 N N . ASN A 1 103 ? -0.327 -1.687 -0.725 1.00 98.44 103 ASN A N 1
ATOM 811 C CA . ASN A 1 103 ? -1.686 -1.155 -0.744 1.00 98.44 103 ASN A CA 1
ATOM 812 C C . ASN A 1 103 ? -2.693 -2.104 -0.093 1.00 98.44 103 ASN A C 1
ATOM 814 O O . ASN A 1 103 ? -3.515 -1.656 0.698 1.00 98.44 103 ASN A O 1
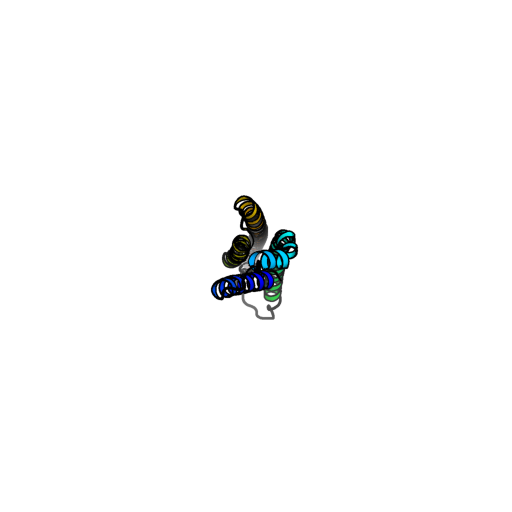ATOM 818 N N . GLU A 1 104 ? -2.608 -3.407 -0.355 1.00 98.38 104 GLU A N 1
ATOM 819 C CA . GLU A 1 104 ? -3.438 -4.421 0.312 1.00 98.38 104 GLU A CA 1
ATOM 820 C C . GLU A 1 104 ? -3.251 -4.387 1.835 1.00 98.38 104 GLU A C 1
ATOM 822 O O . GLU A 1 104 ? -4.215 -4.428 2.606 1.00 98.38 104 GLU A O 1
ATOM 827 N N . GLU A 1 105 ? -2.004 -4.240 2.282 1.00 98.25 105 GLU A N 1
ATOM 828 C CA . GLU A 1 105 ? -1.672 -4.124 3.700 1.00 98.25 105 GLU A CA 1
ATOM 829 C C . GLU A 1 105 ? -2.255 -2.842 4.325 1.00 98.25 105 GLU A C 1
ATOM 831 O O . GLU A 1 105 ? -2.787 -2.870 5.437 1.00 98.25 105 GLU A O 1
ATOM 836 N N . ALA A 1 106 ? -2.190 -1.721 3.600 1.00 98.31 106 ALA A N 1
ATOM 837 C CA . ALA A 1 106 ? -2.778 -0.447 4.007 1.00 98.31 106 ALA A CA 1
ATOM 838 C C . ALA A 1 106 ? -4.315 -0.506 4.051 1.00 98.31 106 ALA A C 1
ATOM 840 O O . ALA A 1 106 ? -4.925 -0.025 5.005 1.00 98.31 106 ALA A O 1
ATOM 841 N N . ILE A 1 107 ? -4.956 -1.153 3.073 1.00 97.75 107 ILE A N 1
ATOM 842 C CA . ILE A 1 107 ? -6.413 -1.354 3.042 1.00 97.75 107 ILE A CA 1
ATOM 843 C C . ILE A 1 107 ? -6.860 -2.229 4.215 1.00 97.75 107 ILE A C 1
ATOM 845 O O . ILE A 1 107 ? -7.865 -1.923 4.856 1.00 97.75 107 ILE A O 1
ATOM 849 N N . THR A 1 108 ? -6.096 -3.270 4.555 1.00 97.88 108 THR A N 1
ATOM 850 C CA . THR A 1 108 ? -6.369 -4.107 5.734 1.00 97.88 108 THR A CA 1
ATOM 851 C C . THR A 1 108 ? -6.404 -3.265 7.012 1.00 97.88 108 THR A C 1
ATOM 853 O O . THR A 1 108 ? -7.335 -3.383 7.805 1.00 97.88 108 THR A O 1
ATOM 856 N N . ARG A 1 109 ? -5.449 -2.339 7.178 1.00 97.38 109 ARG A N 1
ATOM 857 C CA . ARG A 1 109 ? -5.458 -1.386 8.301 1.00 97.38 109 ARG A CA 1
ATOM 858 C C . ARG A 1 109 ? -6.614 -0.390 8.232 1.00 97.38 109 ARG A C 1
ATOM 860 O O . ARG A 1 109 ? -7.210 -0.094 9.261 1.00 97.38 109 ARG A O 1
ATOM 867 N N . CYS A 1 110 ? -6.973 0.095 7.042 1.00 96.62 110 CYS A N 1
ATOM 868 C CA . CYS A 1 110 ? -8.123 0.987 6.883 1.00 96.62 110 CYS A CA 1
ATOM 869 C C . CYS A 1 110 ? -9.423 0.325 7.353 1.00 96.62 110 CYS A C 1
ATOM 871 O O . CYS A 1 110 ? -10.195 0.961 8.071 1.00 96.62 110 CYS A O 1
ATOM 873 N N . ASN A 1 111 ? -9.630 -0.947 6.993 1.00 95.88 111 ASN A N 1
ATOM 874 C CA . ASN A 1 111 ? -10.773 -1.743 7.445 1.00 95.88 111 ASN A CA 1
ATOM 875 C C . ASN A 1 111 ? -10.789 -1.915 8.968 1.00 95.88 111 ASN A C 1
ATOM 877 O O . ASN A 1 111 ? -11.855 -1.866 9.570 1.00 95.88 111 ASN A O 1
ATOM 881 N N . LEU A 1 112 ? -9.619 -2.090 9.586 1.00 95.69 112 LEU A N 1
ATOM 882 C CA . LEU A 1 112 ? -9.502 -2.242 11.035 1.00 95.69 112 LEU A CA 1
ATOM 883 C C . LEU A 1 112 ? -9.885 -0.956 11.787 1.00 95.69 112 LEU A C 1
ATOM 885 O O . LEU A 1 112 ? -10.604 -1.017 12.779 1.00 95.69 112 LEU A O 1
ATOM 889 N N . PHE A 1 113 ? -9.412 0.209 11.335 1.00 94.25 113 PHE A N 1
ATOM 890 C CA . PHE A 1 113 ? -9.618 1.470 12.061 1.00 94.25 113 PHE A CA 1
ATOM 891 C C . PHE A 1 113 ? -10.933 2.187 11.734 1.00 94.25 113 PHE A C 1
ATOM 893 O O . PHE A 1 113 ? -11.371 3.032 12.517 1.00 94.25 113 PHE A O 1
ATOM 900 N N . SER A 1 114 ? -11.567 1.878 10.601 1.00 91.81 114 SER A N 1
ATOM 901 C CA . SER A 1 114 ? -12.753 2.598 10.128 1.00 91.81 114 SER A CA 1
ATOM 902 C C . SER A 1 114 ? -14.032 1.804 10.385 1.00 91.81 114 SER A C 1
ATOM 904 O O . SER A 1 114 ? -14.333 0.850 9.676 1.00 91.81 114 SER A O 1
ATOM 906 N N . SER A 1 115 ? -14.839 2.249 11.349 1.00 87.06 115 SER A N 1
ATOM 907 C CA . SER A 1 115 ? -16.170 1.679 11.609 1.00 87.06 115 SER A CA 1
ATOM 908 C C . SER A 1 115 ? -17.244 2.208 10.649 1.00 87.06 115 SER A C 1
ATOM 910 O O . SER A 1 115 ? -18.209 1.510 10.340 1.00 87.06 115 SER A O 1
ATOM 912 N N . GLN A 1 116 ? -17.087 3.439 10.148 1.00 92.94 116 GLN A N 1
ATOM 913 C CA . GLN A 1 116 ? -18.040 4.072 9.236 1.00 92.94 116 GLN A CA 1
ATOM 914 C C . GLN A 1 116 ? -17.653 3.848 7.769 1.00 92.94 116 GLN A C 1
ATOM 916 O O . GLN A 1 116 ? -16.548 4.186 7.343 1.00 92.94 116 GLN A O 1
ATOM 921 N N . ALA A 1 117 ? -18.606 3.365 6.965 1.00 94.94 117 ALA A N 1
ATOM 922 C CA . ALA A 1 117 ? -18.391 3.060 5.547 1.00 94.94 117 ALA A CA 1
ATOM 923 C C . ALA A 1 117 ? -17.915 4.270 4.718 1.00 94.94 117 ALA A C 1
ATOM 925 O O . ALA A 1 117 ? -17.090 4.116 3.820 1.00 94.94 117 ALA A O 1
ATOM 926 N N . ALA A 1 118 ? -18.404 5.476 5.023 1.00 95.62 118 ALA A N 1
ATOM 927 C CA . ALA A 1 118 ? -17.992 6.699 4.333 1.00 95.62 118 ALA A CA 1
ATOM 928 C C . ALA A 1 118 ? -16.513 7.036 4.594 1.00 95.62 118 ALA A C 1
ATOM 930 O O . ALA A 1 118 ? -15.764 7.294 3.654 1.00 95.62 118 ALA A O 1
ATOM 931 N N . THR A 1 119 ? -16.085 6.967 5.856 1.00 93.69 119 THR A N 1
ATOM 932 C CA . THR A 1 119 ? -14.694 7.184 6.274 1.00 93.69 119 THR A CA 1
ATOM 933 C C . THR A 1 119 ? -13.767 6.135 5.671 1.00 93.69 119 THR A C 1
ATOM 935 O O . THR A 1 119 ? -12.760 6.481 5.056 1.00 93.69 119 THR A O 1
ATOM 938 N N . LEU A 1 120 ? -14.163 4.858 5.734 1.00 95.75 120 LEU A N 1
ATOM 939 C CA . LEU A 1 120 ? -13.430 3.766 5.098 1.00 95.75 120 LEU A CA 1
ATOM 940 C C . LEU A 1 120 ? -13.237 4.017 3.597 1.00 95.75 120 LEU A C 1
ATOM 942 O O . LEU A 1 120 ? -12.126 3.901 3.085 1.00 95.75 120 LEU A O 1
ATOM 946 N N . ALA A 1 121 ? -14.302 4.406 2.891 1.00 97.12 121 ALA A N 1
ATOM 947 C CA . ALA A 1 121 ? -14.231 4.700 1.466 1.00 97.12 121 ALA A CA 1
ATOM 948 C C . ALA A 1 121 ? -13.271 5.860 1.161 1.00 97.12 121 ALA A C 1
ATOM 950 O O . ALA A 1 121 ? -12.545 5.797 0.170 1.00 97.12 121 ALA A O 1
ATOM 951 N N . THR A 1 122 ? -13.235 6.901 1.997 1.00 96.31 122 THR A N 1
ATOM 952 C CA . THR A 1 122 ? -12.274 8.007 1.865 1.00 96.31 122 THR A CA 1
ATOM 953 C C . THR A 1 122 ? -10.834 7.513 1.998 1.00 96.31 122 THR A C 1
ATOM 955 O O . THR A 1 122 ? -10.006 7.810 1.137 1.00 96.31 122 THR A O 1
ATOM 958 N N . HIS A 1 123 ? -10.538 6.702 3.014 1.00 95.69 123 HIS A N 1
ATOM 959 C CA . HIS A 1 123 ? -9.187 6.188 3.244 1.00 95.69 123 HIS A CA 1
ATOM 960 C C . HIS A 1 123 ? -8.738 5.214 2.148 1.00 95.69 123 HIS A C 1
ATOM 962 O O . HIS A 1 123 ? -7.640 5.352 1.609 1.00 95.69 123 HIS A O 1
ATOM 968 N N . VAL A 1 124 ? -9.612 4.291 1.731 1.00 97.44 124 VAL A N 1
ATOM 969 C CA . VAL A 1 124 ? -9.331 3.356 0.628 1.00 97.44 124 VAL A CA 1
ATOM 970 C C . VAL A 1 124 ? -9.097 4.102 -0.685 1.00 97.44 124 VAL A C 1
ATOM 972 O O . VAL A 1 124 ? -8.175 3.755 -1.421 1.00 97.44 124 VAL A O 1
ATOM 975 N N . LYS A 1 125 ? -9.866 5.162 -0.974 1.00 97.88 125 LYS A N 1
ATOM 976 C CA . LYS A 1 125 ? -9.624 6.016 -2.148 1.00 97.88 125 LYS A CA 1
ATOM 977 C C . LYS A 1 125 ? -8.251 6.678 -2.099 1.00 97.88 125 LYS A C 1
ATOM 979 O O . LYS A 1 125 ? -7.576 6.705 -3.124 1.00 97.88 125 LYS A O 1
ATOM 984 N N . ALA A 1 126 ? -7.830 7.193 -0.944 1.00 97.44 126 ALA A N 1
ATOM 985 C CA . ALA A 1 126 ? -6.525 7.835 -0.800 1.00 97.44 126 ALA A CA 1
ATOM 986 C C . ALA A 1 126 ? -5.372 6.839 -1.017 1.00 97.44 126 ALA A C 1
ATOM 988 O O . ALA A 1 126 ? -4.436 7.129 -1.764 1.00 97.44 126 ALA A O 1
ATOM 989 N N . VAL A 1 127 ? -5.480 5.639 -0.436 1.00 98.31 127 VAL A N 1
ATOM 990 C CA . VAL A 1 127 ? -4.524 4.536 -0.635 1.00 98.31 127 VAL A CA 1
ATOM 991 C C . VAL A 1 127 ? -4.466 4.135 -2.111 1.00 98.31 127 VAL A C 1
ATOM 993 O O . VAL A 1 127 ? -3.402 4.187 -2.723 1.00 98.31 127 VAL A O 1
ATOM 996 N N . PHE A 1 128 ? -5.615 3.857 -2.730 1.00 98.44 128 PHE A N 1
ATOM 997 C CA . PHE A 1 128 ? -5.680 3.470 -4.140 1.00 98.44 128 PHE A CA 1
ATOM 998 C C . PHE A 1 128 ? -5.155 4.559 -5.085 1.00 98.44 128 PHE A C 1
ATOM 1000 O O . PHE A 1 128 ? -4.460 4.255 -6.050 1.00 98.44 128 PHE A O 1
ATOM 1007 N N . THR A 1 129 ? -5.423 5.833 -4.793 1.00 98.38 129 THR A N 1
ATOM 1008 C CA . THR A 1 129 ? -4.855 6.952 -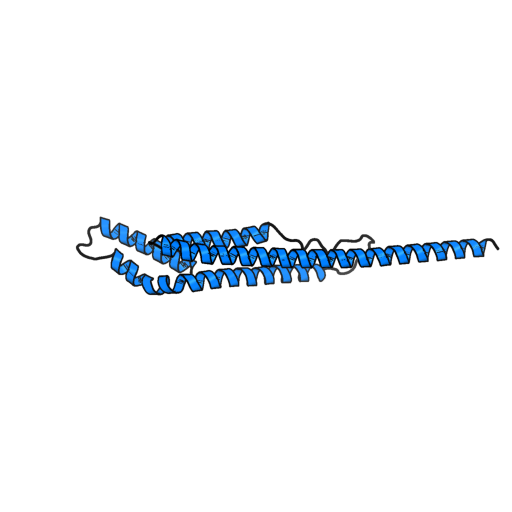5.563 1.00 98.38 129 THR A CA 1
ATOM 1009 C C . THR A 1 129 ? -3.327 6.950 -5.484 1.00 98.38 129 THR A C 1
ATOM 1011 O O . THR A 1 129 ? -2.674 7.100 -6.513 1.00 98.38 129 THR A O 1
ATOM 1014 N N . CYS A 1 130 ? -2.742 6.672 -4.310 1.00 98.06 130 CYS A N 1
ATOM 1015 C CA . CYS A 1 130 ? -1.288 6.524 -4.192 1.00 98.06 130 CYS A CA 1
ATOM 1016 C C . CYS A 1 130 ? -0.756 5.387 -5.079 1.00 98.06 130 CYS A C 1
ATOM 1018 O O . CYS A 1 130 ? 0.277 5.564 -5.721 1.00 98.06 130 CYS A O 1
ATOM 1020 N N . LEU A 1 131 ? -1.445 4.241 -5.153 1.00 98.69 131 LEU A N 1
ATOM 1021 C CA . LEU A 1 131 ? -1.059 3.148 -6.057 1.00 98.69 131 LEU A CA 1
ATOM 1022 C C . LEU A 1 131 ? -1.075 3.582 -7.521 1.00 98.69 131 LEU A C 1
ATOM 1024 O O . LEU A 1 131 ? -0.120 3.307 -8.245 1.00 98.69 131 LEU A O 1
ATOM 1028 N N . LEU A 1 132 ? -2.153 4.240 -7.957 1.00 98.69 132 LEU A N 1
ATOM 1029 C CA . LEU A 1 132 ? -2.288 4.704 -9.338 1.00 98.69 132 LEU A CA 1
ATOM 1030 C C . LEU A 1 132 ? -1.150 5.655 -9.710 1.00 98.69 132 LEU A C 1
ATOM 1032 O O . LEU A 1 132 ? -0.525 5.469 -10.754 1.00 98.69 132 LEU A O 1
ATOM 1036 N N . ASP A 1 133 ? -0.831 6.605 -8.830 1.00 98.56 133 ASP A N 1
ATOM 1037 C CA . ASP A 1 133 ? 0.276 7.539 -9.031 1.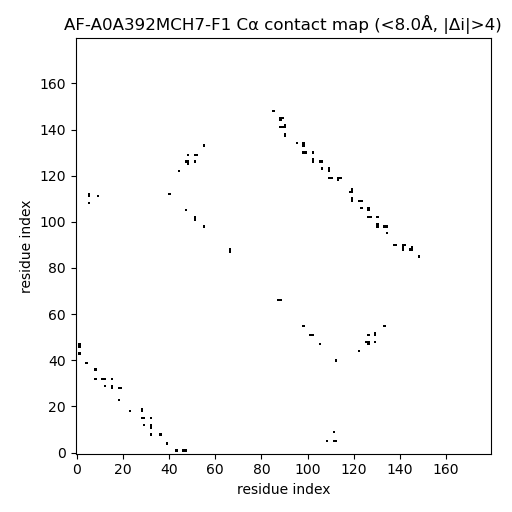00 98.56 133 ASP A CA 1
ATOM 1038 C C . ASP A 1 133 ? 1.619 6.803 -9.147 1.00 98.56 133 ASP A C 1
ATOM 1040 O O . ASP A 1 133 ? 2.395 7.069 -10.065 1.00 98.56 133 ASP A O 1
ATOM 1044 N N . GLN A 1 134 ? 1.889 5.849 -8.251 1.00 98.50 134 GLN A N 1
ATOM 1045 C CA . GLN A 1 134 ? 3.137 5.077 -8.225 1.00 98.50 134 GLN A CA 1
ATOM 1046 C C . GLN A 1 134 ? 3.304 4.191 -9.462 1.00 98.50 134 GLN A C 1
ATOM 1048 O O . GLN A 1 134 ? 4.370 4.174 -10.076 1.00 98.50 134 GLN A O 1
ATOM 1053 N N . VAL A 1 135 ? 2.251 3.469 -9.853 1.00 98.44 135 VAL A N 1
ATOM 1054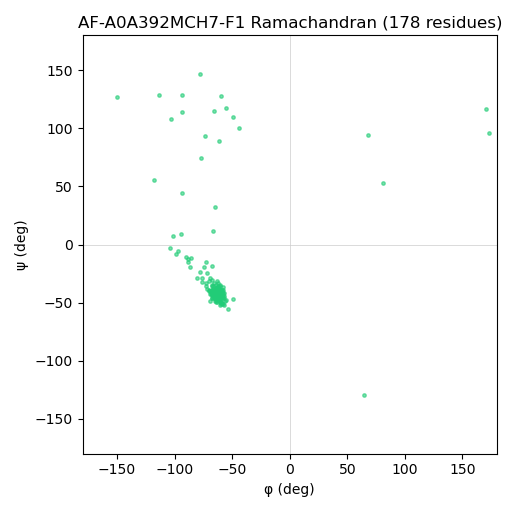 C CA . VAL A 1 135 ? 2.261 2.610 -11.045 1.00 98.44 135 VAL A CA 1
ATOM 1055 C C . VAL A 1 135 ? 2.407 3.456 -12.306 1.00 98.44 135 VAL A C 1
ATOM 1057 O O . VAL A 1 135 ? 3.213 3.120 -13.173 1.00 98.44 135 VAL A O 1
ATOM 1060 N N . SER A 1 136 ? 1.679 4.572 -12.394 1.00 98.44 136 SER A N 1
ATOM 1061 C CA . SER A 1 136 ? 1.771 5.495 -13.524 1.00 98.44 136 SER A CA 1
ATOM 1062 C C . SER A 1 136 ? 3.185 6.050 -13.677 1.00 98.44 136 SER A C 1
ATOM 1064 O O . SER A 1 136 ? 3.739 5.996 -14.772 1.00 98.44 136 SER A O 1
ATOM 1066 N N . GLN A 1 137 ? 3.786 6.548 -12.591 1.00 97.62 137 GLN A N 1
ATOM 1067 C CA . GLN A 1 137 ? 5.156 7.070 -12.607 1.00 97.62 137 GLN A CA 1
ATOM 1068 C C . GLN A 1 137 ? 6.164 5.982 -12.985 1.00 97.62 137 GLN A C 1
ATOM 1070 O O . GLN A 1 137 ? 6.969 6.176 -13.890 1.00 97.62 137 GLN A O 1
ATOM 1075 N N . TYR A 1 138 ? 6.081 4.804 -12.363 1.00 97.38 138 TYR A N 1
ATOM 1076 C CA . TYR A 1 138 ? 7.006 3.706 -12.637 1.00 97.38 138 TYR A CA 1
ATOM 1077 C C . TYR A 1 138 ? 6.988 3.265 -14.106 1.00 97.38 138 TYR A C 1
ATOM 1079 O O . TYR A 1 138 ? 8.046 3.065 -14.712 1.00 97.38 138 TYR A O 1
ATOM 1087 N N . ILE A 1 139 ? 5.790 3.129 -14.685 1.00 96.06 139 ILE A N 1
ATOM 1088 C CA . ILE A 1 139 ? 5.622 2.754 -16.091 1.00 96.06 139 ILE A CA 1
ATOM 1089 C C . ILE A 1 139 ? 6.119 3.875 -17.004 1.00 96.06 139 ILE A C 1
ATOM 1091 O O . ILE A 1 139 ? 6.857 3.586 -17.943 1.00 96.06 139 ILE A O 1
ATOM 1095 N N . ALA A 1 140 ? 5.752 5.131 -16.734 1.00 96.19 140 ALA A N 1
ATOM 1096 C CA . ALA A 1 140 ? 6.181 6.272 -17.539 1.00 96.19 140 ALA A CA 1
ATOM 1097 C C . ALA A 1 140 ? 7.712 6.379 -17.584 1.00 96.19 140 ALA A C 1
ATOM 1099 O O . ALA A 1 140 ? 8.294 6.367 -18.671 1.00 96.19 140 ALA A O 1
ATOM 1100 N N . ASP A 1 141 ? 8.363 6.358 -16.421 1.00 93.88 141 ASP A N 1
ATOM 1101 C CA . ASP A 1 141 ? 9.819 6.436 -16.322 1.00 93.88 141 ASP A CA 1
ATOM 1102 C C . ASP A 1 141 ? 10.494 5.224 -16.988 1.00 93.88 141 ASP A C 1
ATOM 1104 O O . ASP A 1 141 ? 11.563 5.332 -17.589 1.00 93.88 141 ASP A O 1
ATOM 1108 N N . GLY A 1 142 ? 9.896 4.034 -16.871 1.00 92.62 142 GLY A N 1
ATOM 1109 C CA . GLY A 1 142 ? 10.405 2.819 -17.505 1.00 92.62 142 GLY A CA 1
ATOM 1110 C C . GLY A 1 142 ? 10.306 2.842 -19.028 1.00 92.62 142 GLY A C 1
ATOM 1111 O O . GLY A 1 142 ? 11.243 2.422 -19.708 1.00 92.62 142 GLY A O 1
ATOM 1112 N N . LEU A 1 143 ? 9.204 3.363 -19.569 1.00 93.38 143 LEU A N 1
ATOM 1113 C CA . LEU A 1 143 ? 9.021 3.540 -21.009 1.00 93.38 143 LEU A CA 1
ATOM 1114 C C . LEU A 1 143 ? 9.977 4.593 -21.566 1.00 93.38 143 LEU A C 1
ATOM 1116 O O . LEU A 1 143 ? 10.536 4.394 -22.644 1.00 93.38 143 LEU A O 1
ATOM 1120 N N . GLU A 1 144 ? 10.197 5.681 -20.828 1.00 93.19 144 GLU A N 1
ATOM 1121 C CA . GLU A 1 144 ? 11.182 6.700 -21.183 1.00 93.19 144 GLU A CA 1
ATOM 1122 C C . GLU A 1 144 ? 12.594 6.105 -21.265 1.00 93.19 144 GLU A C 1
ATOM 1124 O O . GLU A 1 144 ? 13.235 6.208 -22.311 1.00 93.19 144 GLU A O 1
ATOM 1129 N N . ARG A 1 145 ? 13.031 5.357 -20.242 1.00 89.81 145 ARG A N 1
ATOM 1130 C CA . ARG A 1 145 ? 14.324 4.648 -20.280 1.00 89.81 145 ARG A CA 1
ATOM 1131 C C . ARG A 1 145 ? 14.433 3.680 -21.458 1.00 89.81 145 ARG A C 1
ATOM 1133 O O . ARG A 1 145 ? 15.462 3.633 -22.129 1.00 89.81 145 ARG A O 1
ATOM 1140 N N . ALA A 1 146 ? 13.377 2.915 -21.739 1.00 88.12 146 ALA A N 1
ATOM 1141 C CA . ALA A 1 146 ? 13.369 1.970 -22.854 1.00 88.12 146 ALA A CA 1
ATOM 1142 C C . ALA A 1 146 ? 13.479 2.677 -24.217 1.00 88.12 146 ALA A C 1
ATOM 1144 O O . ALA A 1 146 ? 14.208 2.215 -25.099 1.00 88.12 146 ALA A O 1
ATOM 1145 N N . ARG A 1 147 ? 12.786 3.809 -24.388 1.00 89.75 147 ARG A N 1
ATOM 1146 C CA . ARG A 1 147 ? 12.871 4.654 -25.587 1.00 89.75 147 ARG A CA 1
ATOM 1147 C C . ARG A 1 147 ? 14.285 5.196 -25.779 1.00 89.75 147 ARG A C 1
ATOM 1149 O O . ARG A 1 147 ? 14.809 5.149 -26.895 1.00 89.75 147 ARG A O 1
ATOM 1156 N N . ASP A 1 148 ? 14.896 5.695 -24.713 1.00 88.88 148 ASP A N 1
ATOM 1157 C CA . ASP A 1 148 ? 16.235 6.275 -24.768 1.00 88.88 148 ASP A CA 1
ATOM 1158 C C . ASP A 1 148 ? 17.276 5.194 -25.111 1.00 88.88 148 ASP A C 1
ATOM 1160 O O . ASP A 1 148 ? 18.075 5.378 -26.032 1.00 88.88 148 ASP A O 1
ATOM 1164 N N . GLY A 1 149 ? 17.172 4.008 -24.497 1.00 86.31 149 GLY A N 1
ATOM 1165 C CA . GLY A 1 149 ? 18.015 2.853 -24.826 1.00 86.31 149 GLY A CA 1
ATOM 1166 C C . GLY A 1 149 ? 17.845 2.355 -26.269 1.00 86.31 149 GLY A C 1
ATOM 1167 O O . GLY A 1 149 ? 18.827 2.019 -26.935 1.00 86.31 149 GLY A O 1
ATOM 1168 N N . LEU A 1 150 ? 16.618 2.353 -26.805 1.00 87.88 150 LEU A N 1
ATOM 1169 C CA . LEU A 1 150 ? 16.373 2.015 -28.213 1.00 87.88 150 LEU A CA 1
ATOM 1170 C C . LEU A 1 150 ? 16.989 3.051 -29.164 1.00 87.88 150 LEU A C 1
ATOM 1172 O O . LEU A 1 150 ? 17.555 2.685 -30.196 1.00 87.88 150 LEU A O 1
ATOM 1176 N N . THR A 1 151 ? 16.901 4.333 -28.811 1.00 89.38 151 THR A N 1
ATOM 1177 C CA . THR A 1 151 ? 17.485 5.434 -29.589 1.00 89.38 151 THR A CA 1
ATOM 1178 C C . THR A 1 151 ? 19.008 5.323 -29.630 1.00 89.38 151 THR A C 1
ATOM 1180 O O . THR A 1 151 ? 19.616 5.437 -30.696 1.00 89.38 151 THR A O 1
ATOM 1183 N N . GLU A 1 152 ? 19.640 5.021 -28.495 1.00 87.75 152 GLU A N 1
ATOM 1184 C CA . GLU A 1 152 ? 21.079 4.772 -28.428 1.00 87.75 152 GLU A CA 1
ATOM 1185 C C . GLU A 1 152 ? 21.488 3.550 -29.265 1.00 87.75 152 GLU A C 1
ATOM 1187 O O . GLU A 1 152 ? 22.423 3.627 -30.069 1.00 87.75 152 GLU A O 1
ATOM 1192 N N . ALA A 1 153 ? 20.747 2.444 -29.160 1.00 83.69 153 ALA A N 1
ATOM 1193 C CA . ALA A 1 153 ? 20.996 1.243 -29.954 1.00 83.69 153 ALA A CA 1
ATOM 1194 C C . ALA A 1 153 ? 20.863 1.499 -31.468 1.00 83.69 153 ALA A C 1
ATOM 1196 O O . ALA A 1 153 ? 21.671 0.997 -32.258 1.00 83.69 153 ALA A O 1
ATOM 1197 N N . ALA A 1 154 ? 19.883 2.305 -31.888 1.00 85.12 154 ALA A N 1
ATOM 1198 C CA . ALA A 1 154 ? 19.711 2.711 -33.281 1.00 85.12 154 ALA A CA 1
ATOM 1199 C C . ALA A 1 154 ? 20.900 3.551 -33.779 1.00 85.12 154 ALA A C 1
ATOM 1201 O O . ALA A 1 154 ? 21.482 3.233 -34.819 1.00 85.12 154 ALA A O 1
ATOM 1202 N N . ASN A 1 155 ? 21.335 4.542 -32.996 1.00 84.25 155 ASN A N 1
ATOM 1203 C CA . ASN A 1 155 ? 22.503 5.370 -33.310 1.00 84.25 155 ASN A CA 1
ATOM 1204 C C . ASN A 1 155 ? 23.792 4.536 -33.424 1.00 84.25 155 ASN A C 1
ATOM 1206 O O . ASN A 1 155 ? 24.607 4.740 -34.330 1.00 84.25 155 ASN A O 1
ATOM 1210 N N . LEU A 1 156 ? 23.988 3.565 -32.526 1.00 81.12 156 LEU A N 1
ATOM 1211 C CA . LEU A 1 156 ? 25.116 2.636 -32.597 1.00 81.12 156 LEU A CA 1
ATOM 1212 C C . LEU A 1 156 ? 25.056 1.799 -33.877 1.00 81.12 156 LEU A C 1
ATOM 1214 O O . LEU A 1 156 ? 26.067 1.674 -34.573 1.00 81.12 156 LEU A O 1
ATOM 1218 N N . ARG A 1 157 ? 23.879 1.269 -34.233 1.00 81.12 157 ARG A N 1
ATOM 1219 C CA . ARG A 1 157 ? 23.683 0.512 -35.477 1.00 81.12 157 ARG A CA 1
ATOM 1220 C C . ARG A 1 157 ? 24.058 1.340 -36.706 1.00 81.12 157 ARG A C 1
ATOM 1222 O O . ARG A 1 157 ? 24.768 0.825 -37.568 1.00 81.12 157 ARG A O 1
ATOM 1229 N N . GLU A 1 158 ? 23.631 2.597 -36.789 1.00 77.19 158 GLU A N 1
ATOM 1230 C CA . GLU A 1 158 ? 23.991 3.483 -37.905 1.00 77.19 158 GLU A CA 1
ATOM 1231 C C . GLU A 1 158 ? 25.509 3.657 -38.028 1.00 77.19 158 GLU A C 1
ATOM 1233 O O . GLU A 1 158 ? 26.071 3.487 -39.114 1.00 77.19 158 GLU A O 1
ATOM 1238 N N . ARG A 1 159 ? 26.205 3.885 -36.906 1.00 73.06 159 ARG A N 1
ATOM 1239 C CA . ARG A 1 159 ? 27.674 3.984 -36.878 1.00 73.06 159 ARG A CA 1
ATOM 1240 C C . ARG A 1 159 ? 28.358 2.686 -37.310 1.00 73.06 159 ARG A C 1
ATOM 1242 O O . ARG A 1 159 ? 29.323 2.736 -38.073 1.00 73.06 159 ARG A O 1
ATOM 1249 N N . PHE A 1 160 ? 27.863 1.526 -36.878 1.00 71.12 160 PHE A N 1
ATOM 1250 C CA . PHE A 1 160 ? 28.399 0.228 -37.304 1.00 71.12 160 PHE A CA 1
ATOM 1251 C C . PHE A 1 160 ? 28.189 -0.028 -38.805 1.00 71.12 160 PHE A C 1
ATOM 1253 O O . PHE A 1 160 ? 29.095 -0.527 -39.478 1.00 71.12 160 PHE A O 1
ATOM 1260 N N . VAL A 1 161 ? 27.033 0.337 -39.364 1.00 71.62 161 VAL A N 1
ATOM 1261 C CA . VAL A 1 161 ? 26.743 0.201 -40.804 1.00 71.62 161 VAL A CA 1
ATOM 1262 C C . VAL A 1 161 ? 27.621 1.143 -41.640 1.00 71.62 161 VAL A C 1
ATOM 1264 O O . VAL A 1 161 ? 28.193 0.735 -42.656 1.00 71.62 161 VAL A O 1
ATOM 1267 N N . LEU A 1 162 ? 27.813 2.386 -41.193 1.00 69.44 162 LEU A N 1
ATOM 1268 C CA . LEU A 1 162 ? 28.731 3.328 -41.838 1.00 69.44 162 LEU A CA 1
ATOM 1269 C C . LEU A 1 162 ? 30.188 2.840 -41.751 1.00 69.44 162 LEU A C 1
ATOM 1271 O O . LEU A 1 162 ? 30.877 2.772 -42.765 1.00 69.44 162 LEU A O 1
ATOM 1275 N N . GLY A 1 163 ? 30.647 2.392 -40.580 1.00 65.00 163 GLY A N 1
ATOM 1276 C CA . GLY A 1 163 ? 32.013 1.889 -40.396 1.00 65.00 163 GLY A CA 1
ATOM 1277 C C . GLY A 1 163 ? 32.325 0.633 -41.220 1.00 65.00 163 GLY A C 1
ATOM 1278 O O . GLY A 1 163 ? 33.407 0.510 -41.801 1.00 65.00 163 GLY A O 1
ATOM 1279 N N . THR A 1 164 ? 31.367 -0.289 -41.336 1.00 65.12 164 THR A N 1
ATOM 1280 C CA . THR A 1 164 ? 31.518 -1.504 -42.156 1.00 65.12 164 THR A CA 1
ATOM 1281 C C . THR A 1 164 ? 31.465 -1.217 -43.656 1.00 65.12 164 THR A C 1
ATOM 1283 O O . THR A 1 164 ? 32.213 -1.837 -44.416 1.00 65.12 164 THR A O 1
ATOM 1286 N N . SER A 1 165 ? 30.644 -0.263 -44.104 1.00 63.88 165 SER A N 1
ATOM 1287 C CA . SER A 1 165 ? 30.594 0.137 -45.517 1.00 63.88 165 SER A CA 1
ATOM 1288 C C . SER A 1 165 ? 31.857 0.887 -45.961 1.00 63.88 165 SER A C 1
ATOM 1290 O O . SER A 1 165 ? 32.383 0.591 -47.036 1.00 63.88 165 SER A O 1
ATOM 1292 N N . VAL A 1 166 ? 32.410 1.768 -45.119 1.00 65.50 166 VAL A N 1
ATOM 1293 C CA . VAL A 1 166 ? 33.708 2.426 -45.359 1.00 65.50 166 VAL A CA 1
ATOM 1294 C C . VAL A 1 166 ? 34.841 1.400 -45.384 1.00 65.50 166 VAL A C 1
ATOM 1296 O O . VAL A 1 166 ? 35.609 1.371 -46.344 1.00 65.50 166 VAL A O 1
ATOM 1299 N N . SER A 1 167 ? 34.902 0.491 -44.405 1.00 68.25 167 SER A N 1
ATOM 1300 C CA . SER A 1 167 ? 35.930 -0.564 -44.365 1.00 68.25 167 SER A CA 1
ATOM 1301 C C . SER A 1 167 ? 35.901 -1.452 -45.614 1.00 68.25 167 SER A C 1
ATOM 1303 O O . SER A 1 167 ? 36.948 -1.792 -46.162 1.00 68.25 167 SER A O 1
ATOM 1305 N N . ARG A 1 168 ? 34.704 -1.785 -46.121 1.00 66.56 168 ARG A N 1
ATOM 1306 C CA . ARG A 1 168 ? 34.540 -2.569 -47.355 1.00 66.56 168 ARG A CA 1
ATOM 1307 C C . ARG A 1 168 ? 35.013 -1.809 -48.598 1.00 66.56 168 ARG A C 1
ATOM 1309 O O . ARG A 1 168 ? 35.643 -2.411 -49.461 1.00 66.56 168 ARG A O 1
ATOM 1316 N N . ARG A 1 169 ? 34.740 -0.501 -48.690 1.00 67.88 169 ARG A N 1
ATOM 1317 C CA . ARG A 1 169 ? 35.215 0.346 -49.801 1.00 67.88 169 ARG A CA 1
ATOM 1318 C C . ARG A 1 169 ? 36.737 0.490 -49.797 1.00 67.88 169 ARG A C 1
ATOM 1320 O O . ARG A 1 169 ? 37.344 0.373 -50.854 1.00 67.88 169 ARG A O 1
ATOM 1327 N N . VAL A 1 170 ? 37.347 0.675 -48.625 1.00 69.06 170 VAL A N 1
ATOM 1328 C CA . VAL A 1 170 ? 38.813 0.730 -48.483 1.00 69.06 170 VAL A CA 1
ATOM 1329 C C . VAL A 1 170 ? 39.449 -0.605 -48.879 1.00 69.06 170 VAL A C 1
ATOM 1331 O O . VAL A 1 170 ? 40.406 -0.614 -49.647 1.00 69.06 170 VAL A O 1
ATOM 1334 N N . ALA A 1 171 ? 38.884 -1.734 -48.440 1.00 67.25 171 ALA A N 1
ATOM 1335 C CA . ALA A 1 171 ? 39.370 -3.058 -48.832 1.00 67.25 171 ALA A CA 1
ATOM 1336 C C . ALA A 1 171 ? 39.259 -3.306 -50.351 1.00 67.25 171 ALA A C 1
ATOM 1338 O O . ALA A 1 171 ? 40.188 -3.835 -50.955 1.00 67.25 171 ALA A O 1
ATOM 1339 N N . ALA A 1 172 ? 38.159 -2.886 -50.985 1.00 67.88 172 ALA A N 1
ATOM 1340 C CA . ALA A 1 172 ? 37.975 -3.010 -52.433 1.00 67.88 172 ALA A CA 1
ATOM 1341 C C . ALA A 1 172 ? 38.938 -2.113 -53.240 1.00 67.88 172 ALA A C 1
ATOM 1343 O O . ALA A 1 172 ? 39.473 -2.544 -54.264 1.00 67.88 172 ALA A O 1
ATOM 1344 N N . ALA A 1 173 ? 39.197 -0.888 -52.769 1.00 67.50 173 ALA A N 1
ATOM 1345 C CA . ALA A 1 173 ? 40.172 0.015 -53.381 1.00 67.50 173 ALA A CA 1
ATOM 1346 C C . ALA A 1 173 ? 41.607 -0.527 -53.255 1.00 67.50 173 ALA A C 1
ATOM 1348 O O . ALA A 1 173 ? 42.349 -0.527 -54.234 1.00 67.50 173 ALA A O 1
ATOM 1349 N N . ALA A 1 174 ? 41.971 -1.063 -52.085 1.00 66.44 174 ALA A N 1
ATOM 1350 C CA . ALA A 1 174 ? 43.269 -1.700 -51.870 1.00 66.44 174 ALA A CA 1
ATOM 1351 C C . ALA A 1 174 ? 43.463 -2.939 -52.761 1.00 66.44 174 ALA A C 1
ATOM 1353 O O . ALA A 1 174 ? 44.525 -3.103 -53.350 1.00 66.44 174 ALA A O 1
ATOM 1354 N N . ALA A 1 175 ? 42.435 -3.779 -52.923 1.00 66.19 175 ALA A N 1
ATOM 1355 C CA . ALA A 1 175 ? 42.498 -4.938 -53.815 1.00 66.19 175 ALA A CA 1
ATOM 1356 C C . ALA A 1 175 ? 42.662 -4.545 -55.296 1.00 66.19 175 ALA A C 1
ATOM 1358 O O . ALA A 1 175 ? 43.357 -5.231 -56.038 1.00 66.19 175 ALA A O 1
ATOM 1359 N N . SER A 1 176 ? 42.062 -3.428 -55.717 1.00 64.56 176 SER A N 1
ATOM 1360 C CA . SER A 1 176 ? 42.181 -2.932 -57.096 1.00 64.56 176 SER A CA 1
ATOM 1361 C C . SER A 1 176 ? 43.565 -2.339 -57.386 1.00 64.56 176 SER A C 1
ATOM 1363 O O . SER A 1 176 ? 44.070 -2.497 -58.490 1.00 64.56 176 SER A O 1
ATOM 1365 N N . ALA A 1 177 ? 44.202 -1.714 -56.391 1.00 65.31 177 ALA A N 1
ATOM 1366 C CA . ALA A 1 177 ? 45.544 -1.141 -56.516 1.00 65.31 177 ALA A CA 1
ATOM 1367 C C . ALA A 1 177 ? 46.674 -2.189 -56.578 1.00 65.31 177 ALA A C 1
ATOM 1369 O O . ALA A 1 177 ? 47.791 -1.852 -56.945 1.00 65.31 177 ALA A O 1
ATOM 1370 N N . VAL A 1 178 ? 46.401 -3.447 -56.213 1.00 58.88 178 VAL A N 1
ATOM 1371 C CA . VAL A 1 178 ? 47.369 -4.563 -56.262 1.00 58.88 178 VAL A CA 1
ATOM 1372 C C . VAL A 1 178 ? 47.369 -5.274 -57.629 1.00 58.88 178 VAL A C 1
ATOM 1374 O O . VAL A 1 178 ? 48.263 -6.065 -57.910 1.00 58.88 178 VAL A O 1
ATOM 1377 N N . ILE A 1 179 ? 46.376 -5.007 -58.486 1.00 53.56 179 ILE A N 1
ATOM 1378 C CA . ILE A 1 179 ? 46.208 -5.649 -59.807 1.00 53.56 179 ILE A CA 1
ATOM 1379 C C . ILE A 1 179 ? 46.751 -4.767 -60.957 1.00 53.56 179 ILE A C 1
ATOM 1381 O O . ILE A 1 179 ? 46.862 -5.231 -62.091 1.00 53.56 179 ILE A O 1
ATOM 1385 N N . THR A 1 180 ? 47.130 -3.520 -60.670 1.00 46.16 180 THR A N 1
ATOM 1386 C CA . THR A 1 180 ? 47.865 -2.606 -61.569 1.00 46.16 180 THR A CA 1
ATOM 1387 C C . THR A 1 180 ? 49.348 -2.595 -61.258 1.00 46.16 180 THR A C 1
ATOM 1389 O O . THR A 1 180 ? 50.141 -2.627 -62.223 1.00 46.16 180 THR A O 1
#

Mean predicted aligned error: 9.99 Å